Protein AF-A0A439R7Z8-F1 (afdb_monomer_lite)

Foldseek 3Di:
DDDDDDDDDDDDPPPPPDPPDDFLDVVLVVLLVVLLVVVDQADALVSVLSNLVSQLVSLVSQLVRQDDDDPVLVVVLVVLVPDPPVVSVVVSCLALSVLSVVSNVLSVQLNVLSVVQSVCRPPDLVSNLVSLVSNLSSQVPVQSNLVSCVSNVNFPSDCCTSSNNPCSVVSNVSSVGHHNVNSVPDD

Sequence (187 aa):
MKPLTSIFLSISLLSATAPSSFASTKEMDVAVSKALKLSQDTLNSGERRDLAEVTLAYWRNFDSRIPRLSPSETKWIEEELNTQDTSRLTRVVNSKEYALWQLKNLSSNCVDLFEQLPSTVGGDKFVELYMWMKTVSCYATTHGTVQYLQLAGLGDGRYAGSFNLMHASLMLTRIYGVIANSIASER

Radius of gyration: 23.0 Å; chains: 1; bounding box: 73×64×52 Å

pLDDT: mean 87.8, std 16.84, range [37.12, 98.5]

Secondary structure (DSSP, 8-state):
-----------------------B-HHHHHHHHHHT-TT-S---HHHHHHHHHHHHHHHHHHHHTSPPPPHHHHHHHHHHHS---HHHHHHHHTSHHHHHHHHHHHHHHHHHHHHHHHHHTTS-HHHHHHHHHHHGGGTTTHHHHHHHHHHTTS--S-TBSSBB-TTHHHHHHHIIIIIHHHHHH--

Structure (mmCIF, N/CA/C/O backbone):
data_AF-A0A439R7Z8-F1
#
_entry.id   AF-A0A439R7Z8-F1
#
loop_
_atom_site.group_PDB
_atom_site.id
_atom_site.type_symbol
_atom_site.label_atom_id
_atom_site.label_alt_id
_atom_site.label_comp_id
_atom_site.label_asym_id
_atom_site.label_entity_id
_atom_site.label_seq_id
_atom_site.pdbx_PDB_ins_code
_atom_site.Cartn_x
_atom_site.Cartn_y
_atom_site.Cartn_z
_atom_site.occupancy
_atom_site.B_iso_or_equiv
_atom_site.auth_seq_id
_atom_site.auth_comp_id
_atom_site.auth_asym_id
_atom_site.auth_atom_id
_atom_site.pdbx_PDB_model_num
ATOM 1 N N . MET A 1 1 ? -51.560 51.433 30.130 1.00 40.38 1 MET A N 1
ATOM 2 C CA . MET A 1 1 ? -51.437 50.183 29.349 1.00 40.38 1 MET A CA 1
ATOM 3 C C . MET A 1 1 ? -50.492 50.457 28.184 1.00 40.38 1 MET A C 1
ATOM 5 O O . MET A 1 1 ? -50.794 51.329 27.386 1.00 40.38 1 MET A O 1
ATOM 9 N N . LYS A 1 2 ? -49.315 49.820 28.149 1.00 37.12 2 LYS A N 1
ATOM 10 C CA . LYS A 1 2 ? -48.330 49.900 27.051 1.00 37.12 2 LYS A CA 1
ATOM 11 C C . LYS A 1 2 ? -48.164 48.484 26.485 1.00 37.12 2 LYS A C 1
ATOM 13 O O . LYS A 1 2 ? -47.968 47.586 27.303 1.00 37.12 2 LYS A O 1
ATOM 18 N N . PRO A 1 3 ? -48.233 48.250 25.165 1.00 47.31 3 PRO A N 1
ATOM 19 C CA . PRO A 1 3 ? -47.891 46.947 24.618 1.00 47.31 3 PRO A CA 1
ATOM 20 C C . PRO A 1 3 ? -46.371 46.845 24.430 1.00 47.31 3 PRO A C 1
ATOM 22 O O . PRO A 1 3 ? -45.738 47.757 23.899 1.00 47.31 3 PRO A O 1
ATOM 25 N N . LEU A 1 4 ? -45.794 45.738 24.905 1.00 44.72 4 LEU A N 1
ATOM 26 C CA . LEU A 1 4 ? -44.425 45.330 24.603 1.00 44.72 4 LEU A CA 1
ATOM 27 C C . LEU A 1 4 ? -44.378 44.746 23.187 1.00 44.72 4 LEU A C 1
ATOM 29 O O . LEU A 1 4 ? -45.031 43.745 22.901 1.00 44.72 4 LEU A O 1
ATOM 33 N N . THR A 1 5 ? -43.563 45.338 22.323 1.00 46.56 5 THR A N 1
ATOM 34 C CA . THR A 1 5 ? -43.209 44.783 21.016 1.00 46.56 5 THR A CA 1
ATOM 35 C C . THR A 1 5 ? -42.123 43.722 21.218 1.00 46.56 5 THR A C 1
ATOM 37 O O . THR A 1 5 ? -40.979 44.051 21.523 1.00 46.56 5 THR A O 1
ATOM 40 N N . SER A 1 6 ? -42.484 42.443 21.100 1.00 44.34 6 SER A N 1
ATOM 41 C CA . SER A 1 6 ? -41.541 41.316 21.119 1.00 44.34 6 SER A CA 1
ATOM 42 C C . SER A 1 6 ? -41.002 41.075 19.708 1.00 44.34 6 SER A C 1
ATOM 44 O O . SER A 1 6 ? -41.767 40.759 18.799 1.00 44.34 6 SER A O 1
ATOM 46 N N . ILE A 1 7 ? -39.693 41.237 19.521 1.00 52.03 7 ILE A N 1
ATOM 47 C CA . ILE A 1 7 ? -38.990 40.910 18.276 1.00 52.03 7 ILE A CA 1
ATOM 48 C C . ILE A 1 7 ? -38.499 39.464 18.396 1.00 52.03 7 ILE A C 1
ATOM 50 O O . ILE A 1 7 ? -37.583 39.175 19.163 1.00 52.03 7 ILE A O 1
ATOM 54 N N . PHE A 1 8 ? -39.122 38.552 17.649 1.00 45.12 8 PHE A N 1
ATOM 55 C CA . PHE A 1 8 ? -38.675 37.166 17.521 1.00 45.12 8 PHE A CA 1
ATOM 56 C C . PHE A 1 8 ? -37.475 37.089 16.568 1.00 45.12 8 PHE A C 1
ATOM 58 O O . PHE A 1 8 ? -37.608 37.280 15.359 1.00 45.12 8 PHE A O 1
ATOM 65 N N . LEU A 1 9 ? -36.296 36.794 17.119 1.00 42.62 9 LEU A N 1
ATOM 66 C CA . LEU A 1 9 ? -35.087 36.492 16.358 1.00 42.62 9 LEU A CA 1
ATOM 67 C C . LEU A 1 9 ? -35.176 35.040 15.850 1.00 42.62 9 LEU A C 1
ATOM 69 O O . LEU A 1 9 ? -35.042 34.094 16.623 1.00 42.62 9 LEU A O 1
ATOM 73 N N . SER A 1 10 ? -35.434 34.854 14.556 1.00 45.78 10 SER A N 1
ATOM 74 C CA . SER A 1 10 ? -35.444 33.528 13.925 1.00 45.78 10 SER A CA 1
ATOM 75 C C . SER A 1 10 ? -34.013 33.109 13.582 1.00 45.78 10 SER A C 1
ATOM 77 O O . SER A 1 10 ? -33.463 33.519 12.560 1.00 45.78 10 SER A O 1
ATOM 79 N N . ILE A 1 11 ? -33.393 32.306 14.448 1.00 50.16 11 ILE A N 1
ATOM 80 C CA . ILE A 1 11 ? -32.099 31.667 14.177 1.00 50.16 11 ILE A CA 1
ATOM 81 C C . ILE A 1 11 ? -32.350 30.528 13.184 1.00 50.16 11 ILE A C 1
ATOM 83 O O . ILE A 1 11 ? -32.843 29.462 13.545 1.00 50.16 11 ILE A O 1
ATOM 87 N N . SER A 1 12 ? -32.031 30.772 11.915 1.00 47.34 12 SER A N 1
ATOM 88 C CA . SER A 1 12 ? -32.024 29.733 10.886 1.00 47.34 12 SER A CA 1
ATOM 89 C C . SER A 1 12 ? -30.797 28.846 11.101 1.00 47.34 12 SER A C 1
ATOM 91 O O . SER A 1 12 ? -29.679 29.252 10.786 1.00 47.34 12 SER A O 1
ATOM 93 N N . LEU A 1 13 ? -30.989 27.645 11.657 1.00 45.12 13 LEU A N 1
ATOM 94 C CA . LEU A 1 13 ? -29.970 26.596 11.632 1.00 45.12 13 LEU A CA 1
ATOM 95 C C . LEU A 1 13 ? -29.768 26.159 10.174 1.00 45.12 13 LEU A C 1
ATOM 97 O O . LEU A 1 13 ? -30.487 25.300 9.668 1.00 45.12 13 LEU A O 1
ATOM 101 N N . LEU A 1 14 ? -28.773 26.733 9.495 1.00 45.69 14 LEU A N 1
ATOM 102 C CA . LEU A 1 14 ? -28.159 26.060 8.356 1.00 45.69 14 LEU A CA 1
ATOM 103 C C . LEU A 1 14 ? -27.414 24.843 8.909 1.00 45.69 14 LEU A C 1
ATOM 105 O O . LEU A 1 14 ? -26.277 24.943 9.369 1.00 45.69 14 LEU A O 1
ATOM 109 N N . SER A 1 15 ? -28.064 23.683 8.875 1.00 45.75 15 SER A N 1
ATOM 110 C CA . SER A 1 15 ? -27.371 22.404 8.935 1.00 45.75 15 SER A CA 1
ATOM 111 C C . SER A 1 15 ? -26.484 22.310 7.697 1.00 45.75 15 SER A C 1
ATOM 113 O O . SER A 1 15 ? -26.925 21.893 6.630 1.00 45.75 15 SER A O 1
ATOM 115 N N . ALA A 1 16 ? -25.233 22.752 7.828 1.00 45.84 16 ALA A N 1
ATOM 116 C CA . ALA A 1 16 ? -24.190 22.445 6.871 1.00 45.84 16 ALA A CA 1
ATOM 117 C C . ALA A 1 16 ? -24.028 20.921 6.859 1.00 45.84 16 ALA A C 1
ATOM 119 O O . ALA A 1 16 ? -23.371 20.338 7.720 1.00 45.84 16 ALA A O 1
ATOM 120 N N . THR A 1 17 ? -24.684 20.260 5.909 1.00 50.03 17 THR A N 1
ATOM 121 C CA . THR A 1 17 ? -24.354 18.891 5.538 1.00 50.03 17 THR A CA 1
ATOM 122 C C . THR A 1 17 ? -22.909 18.922 5.069 1.00 50.03 17 THR A C 1
ATOM 124 O O . THR A 1 17 ? -22.619 19.407 3.974 1.00 50.03 17 THR A O 1
ATOM 127 N N . ALA A 1 18 ? -21.995 18.480 5.932 1.00 50.72 18 ALA A N 1
ATOM 128 C CA . ALA A 1 18 ? -20.611 18.274 5.555 1.00 50.72 18 ALA A CA 1
ATOM 129 C C . ALA A 1 18 ? -20.601 17.395 4.291 1.00 50.72 18 ALA A C 1
ATOM 131 O O . ALA A 1 18 ? -21.240 16.335 4.303 1.00 50.72 18 ALA A O 1
ATOM 132 N N . PRO A 1 19 ? -19.949 17.817 3.193 1.00 44.09 19 PRO A N 1
ATOM 133 C CA . PRO A 1 19 ? -19.819 16.966 2.027 1.00 44.09 19 PRO A CA 1
ATOM 134 C C . PRO A 1 19 ? -19.146 15.673 2.473 1.00 44.09 19 PRO A C 1
ATOM 136 O O . PRO A 1 19 ? -18.107 15.678 3.138 1.00 44.09 19 PRO A O 1
ATOM 139 N N . SER A 1 20 ? -19.807 14.562 2.172 1.00 42.88 20 SER A N 1
ATOM 140 C CA . SER A 1 20 ? -19.361 13.220 2.497 1.00 42.88 20 SER A CA 1
ATOM 141 C C . SER A 1 20 ? -17.974 13.006 1.895 1.00 42.88 20 SER A C 1
ATOM 143 O O . SER A 1 20 ? -17.835 12.888 0.684 1.00 42.88 20 SER A O 1
ATOM 145 N N . SER A 1 21 ? -16.962 13.032 2.764 1.00 42.47 21 SER A N 1
ATOM 146 C CA . SER A 1 21 ? -15.656 12.376 2.660 1.00 42.47 21 SER A CA 1
ATOM 147 C C . SER A 1 21 ? -15.332 11.788 1.279 1.00 42.47 21 SER A C 1
ATOM 149 O O . SER A 1 21 ? -15.824 10.717 0.912 1.00 42.47 21 SER A O 1
ATOM 151 N N . PHE A 1 22 ? -14.442 12.459 0.540 1.00 40.97 22 PHE A N 1
ATOM 152 C CA . PHE A 1 22 ? -13.748 11.895 -0.616 1.00 40.97 22 PHE A CA 1
ATOM 153 C C . PHE A 1 22 ? -12.918 10.707 -0.152 1.00 40.97 22 PHE A C 1
ATOM 155 O O . PHE A 1 22 ? -11.787 10.893 0.267 1.00 40.97 22 PHE A O 1
ATOM 162 N N . ALA A 1 23 ? -13.521 9.518 -0.108 1.00 48.88 23 ALA A N 1
ATOM 163 C CA . ALA A 1 23 ? -13.227 8.486 -1.097 1.00 48.88 23 ALA A CA 1
ATOM 164 C C . ALA A 1 23 ? -11.752 8.271 -1.546 1.00 48.88 23 ALA A C 1
ATOM 166 O O . ALA A 1 23 ? -11.263 9.213 -2.151 1.00 48.88 23 ALA A O 1
ATOM 167 N N . SER A 1 24 ? -11.073 7.113 -1.458 1.00 56.84 24 SER A N 1
ATOM 168 C CA . SER A 1 24 ? -10.007 6.797 -2.430 1.00 56.84 24 SER A CA 1
ATOM 169 C C . SER A 1 24 ? -10.791 6.392 -3.637 1.00 56.84 24 SER A C 1
ATOM 171 O O . SER A 1 24 ? -11.376 5.310 -3.715 1.00 56.84 24 SER A O 1
ATOM 173 N N . THR A 1 25 ? -11.078 7.419 -4.425 1.00 71.56 25 THR A N 1
ATOM 174 C CA . THR A 1 25 ? -12.238 7.352 -5.279 1.00 71.56 25 THR A CA 1
ATOM 175 C C . THR A 1 25 ? -11.973 6.289 -6.339 1.00 71.56 25 THR A C 1
ATOM 177 O O . THR A 1 25 ? -10.824 5.992 -6.687 1.00 71.56 25 THR A O 1
ATOM 180 N N . LYS A 1 26 ? -13.037 5.671 -6.848 1.00 81.31 26 LYS A N 1
ATOM 181 C CA . LYS A 1 26 ? -12.957 4.703 -7.948 1.00 81.31 26 LYS A CA 1
ATOM 182 C C . LYS A 1 26 ? -12.094 5.227 -9.102 1.00 81.31 26 LYS A C 1
ATOM 184 O O . LYS A 1 26 ? -11.422 4.454 -9.770 1.00 81.31 26 LYS A O 1
ATOM 189 N N . GLU A 1 27 ? -12.076 6.537 -9.308 1.00 87.69 27 GLU A N 1
ATOM 190 C CA . GLU A 1 27 ? -11.254 7.228 -10.295 1.00 87.69 27 GLU A CA 1
ATOM 191 C C . GLU A 1 27 ? -9.748 7.067 -10.039 1.00 87.69 27 GLU A C 1
ATOM 193 O O . GLU A 1 27 ? -9.003 6.875 -10.998 1.00 87.69 27 GLU A O 1
ATOM 198 N N . MET A 1 28 ? -9.290 7.091 -8.782 1.00 90.62 28 MET A N 1
ATOM 199 C CA . MET A 1 28 ? -7.876 6.880 -8.442 1.00 90.62 28 MET A CA 1
ATOM 200 C C . MET A 1 28 ? -7.458 5.423 -8.645 1.00 90.62 28 MET A C 1
ATOM 202 O O . MET A 1 28 ? -6.406 5.166 -9.223 1.00 90.62 28 MET A O 1
ATOM 206 N N . ASP A 1 29 ? -8.304 4.468 -8.252 1.00 88.94 29 ASP A N 1
ATOM 207 C CA . ASP A 1 29 ? -8.085 3.040 -8.532 1.00 88.94 29 ASP A CA 1
ATOM 208 C C . ASP A 1 29 ? -8.040 2.761 -10.048 1.00 88.94 29 ASP A C 1
ATOM 210 O O . ASP A 1 29 ? -7.168 2.038 -10.539 1.00 88.94 29 ASP A O 1
ATOM 214 N N . VAL A 1 30 ? -8.908 3.420 -10.824 1.00 89.94 30 VAL A N 1
ATOM 215 C CA . VAL A 1 30 ? -8.880 3.381 -12.294 1.00 89.94 30 VAL A CA 1
ATOM 216 C C . VAL A 1 30 ? -7.605 4.018 -12.851 1.00 89.94 30 VAL A C 1
ATOM 218 O O . VAL A 1 30 ? -7.058 3.507 -13.828 1.00 89.94 30 VAL A O 1
ATOM 221 N N . ALA A 1 31 ? -7.120 5.116 -12.268 1.00 94.12 31 ALA A N 1
ATOM 222 C CA . ALA A 1 31 ? -5.878 5.754 -12.695 1.00 94.12 31 ALA A CA 1
ATOM 223 C C . ALA A 1 31 ? -4.677 4.821 -12.493 1.00 94.12 31 ALA A C 1
ATOM 225 O O . ALA A 1 31 ? -3.914 4.615 -13.438 1.00 94.12 31 ALA A O 1
ATOM 226 N N . VAL A 1 32 ? -4.568 4.184 -11.320 1.00 95.31 32 VAL A N 1
ATOM 227 C CA . VAL A 1 32 ? -3.539 3.164 -11.059 1.00 95.31 32 VAL A CA 1
ATOM 228 C C . VAL A 1 32 ? -3.683 2.013 -12.052 1.00 95.31 32 VAL A C 1
ATOM 230 O O . VAL A 1 32 ? -2.726 1.669 -12.739 1.00 95.31 32 VAL A O 1
ATOM 233 N N . SER A 1 33 ? -4.896 1.480 -12.224 1.00 93.19 33 SER A N 1
ATOM 234 C CA . SER A 1 33 ? -5.165 0.373 -13.151 1.00 93.19 33 SER A CA 1
ATOM 235 C C . SER A 1 33 ? -4.756 0.681 -14.596 1.00 93.19 33 SER A C 1
ATOM 237 O O . SER A 1 33 ? -4.242 -0.191 -15.295 1.00 93.19 33 SER A O 1
ATOM 239 N N . LYS A 1 34 ? -4.944 1.924 -15.055 1.00 94.31 34 LYS A N 1
ATOM 240 C CA . LYS A 1 34 ? -4.477 2.379 -16.374 1.00 94.31 34 LYS A CA 1
ATOM 241 C C . LYS A 1 34 ? -2.952 2.473 -16.437 1.00 94.31 34 LYS A C 1
ATOM 243 O O . LYS A 1 34 ? -2.364 2.026 -17.421 1.00 94.31 34 LYS A O 1
ATOM 248 N N . ALA A 1 35 ? -2.318 3.010 -15.395 1.00 96.56 35 ALA A N 1
ATOM 249 C CA . ALA A 1 35 ? -0.864 3.137 -15.310 1.00 96.56 35 ALA A CA 1
ATOM 250 C C . ALA A 1 35 ? -0.145 1.775 -15.269 1.00 96.56 35 ALA A C 1
ATOM 252 O O . ALA A 1 35 ? 1.004 1.682 -15.692 1.00 96.56 35 ALA A O 1
ATOM 253 N N . LEU A 1 36 ? -0.830 0.700 -14.853 1.00 95.81 36 LEU A N 1
ATOM 254 C CA . LEU A 1 36 ? -0.285 -0.662 -14.910 1.00 95.81 36 LEU A CA 1
ATOM 255 C C . LEU A 1 36 ? 0.022 -1.135 -16.337 1.00 95.81 36 LEU A C 1
ATOM 257 O O . LEU A 1 36 ? 0.830 -2.050 -16.488 1.00 95.81 36 LEU A O 1
ATOM 261 N N . LYS A 1 37 ? -0.611 -0.550 -17.368 1.00 94.38 37 LYS A N 1
ATOM 262 C CA . LYS A 1 37 ? -0.405 -0.896 -18.789 1.00 94.38 37 LYS A CA 1
ATOM 263 C C . LYS A 1 37 ? -0.435 -2.411 -19.027 1.00 94.38 37 LYS A C 1
ATOM 265 O O . LYS A 1 37 ? 0.493 -2.995 -19.579 1.00 94.38 37 LYS A O 1
ATOM 270 N N . LEU A 1 38 ? -1.529 -3.047 -18.600 1.00 92.50 38 LEU A N 1
ATOM 271 C CA . LEU A 1 38 ? -1.684 -4.510 -18.544 1.00 92.50 38 LEU A CA 1
ATOM 272 C C . LEU A 1 38 ? -1.458 -5.239 -19.880 1.00 92.50 38 LEU A C 1
ATOM 274 O O . LEU A 1 38 ? -1.209 -6.437 -19.870 1.00 92.50 38 LEU A O 1
ATOM 278 N N . SER A 1 39 ? -1.536 -4.539 -21.012 1.00 92.62 39 SER A N 1
ATOM 279 C CA . SER A 1 39 ? -1.280 -5.092 -22.345 1.00 92.62 39 SER A CA 1
ATOM 280 C C . SER A 1 39 ? 0.199 -5.117 -22.752 1.00 92.62 39 SER A C 1
ATOM 282 O O . SER A 1 39 ? 0.503 -5.564 -23.852 1.00 92.62 39 SER A O 1
ATOM 284 N N . GLN A 1 40 ? 1.106 -4.565 -21.943 1.00 92.81 40 GLN A N 1
ATOM 285 C CA . GLN A 1 40 ? 2.539 -4.511 -22.242 1.00 92.81 40 GLN A CA 1
ATOM 286 C C . GLN A 1 40 ? 3.307 -5.538 -21.408 1.00 92.81 40 GLN A C 1
ATOM 288 O O . GLN A 1 40 ? 3.050 -5.658 -20.211 1.00 92.81 40 GLN A O 1
ATOM 293 N N . ASP A 1 41 ? 4.307 -6.192 -21.992 1.00 92.50 41 ASP A N 1
ATOM 294 C CA . ASP A 1 41 ? 5.170 -7.154 -21.283 1.00 92.50 41 ASP A CA 1
ATOM 295 C C . ASP A 1 41 ? 6.415 -6.509 -20.654 1.00 92.50 41 ASP A C 1
ATOM 297 O O . ASP A 1 41 ? 7.105 -7.131 -19.847 1.00 92.50 41 ASP A O 1
ATOM 301 N N . THR A 1 42 ? 6.684 -5.245 -20.988 1.00 94.06 42 THR A N 1
ATOM 302 C CA . THR A 1 42 ? 7.784 -4.435 -20.450 1.00 94.06 42 THR A CA 1
ATOM 303 C C . THR A 1 42 ? 7.315 -3.011 -20.172 1.00 94.06 42 THR A C 1
ATOM 305 O O . THR A 1 42 ? 6.446 -2.513 -20.884 1.00 94.06 42 THR A O 1
ATOM 308 N N . LEU A 1 43 ? 7.923 -2.345 -19.192 1.00 95.94 43 LEU A N 1
ATOM 309 C CA . LEU A 1 43 ? 7.758 -0.920 -18.904 1.00 95.94 43 LEU A CA 1
ATOM 310 C C . LEU A 1 43 ? 9.120 -0.236 -18.942 1.00 95.94 43 LEU A C 1
ATOM 312 O O . LEU A 1 43 ? 10.032 -0.654 -18.226 1.00 95.94 43 LEU A O 1
ATOM 316 N N . ASN A 1 44 ? 9.258 0.838 -19.714 1.00 96.12 44 ASN A N 1
ATOM 317 C CA . ASN A 1 44 ? 10.457 1.672 -19.632 1.00 96.12 44 ASN A CA 1
ATOM 318 C C . ASN A 1 44 ? 10.474 2.500 -18.330 1.00 96.12 44 ASN A C 1
ATOM 320 O O . ASN A 1 44 ? 9.468 2.598 -17.626 1.00 96.12 44 ASN A O 1
ATOM 324 N N . SER A 1 45 ? 11.617 3.103 -17.999 1.00 96.94 45 SER A N 1
ATOM 325 C CA . SER A 1 45 ? 11.791 3.855 -16.748 1.00 96.94 45 SER A CA 1
ATOM 326 C C . SER A 1 45 ? 10.795 5.010 -16.581 1.00 96.94 45 SER A C 1
ATOM 328 O O . SER A 1 45 ? 10.292 5.217 -15.481 1.00 96.94 45 SER A O 1
ATOM 330 N N . GLY A 1 46 ? 10.437 5.722 -17.653 1.00 97.25 46 GLY A N 1
ATOM 331 C CA . GLY A 1 46 ? 9.401 6.757 -17.605 1.00 97.25 46 GLY A CA 1
ATOM 332 C C . GLY A 1 46 ? 8.046 6.186 -17.188 1.00 97.25 46 GLY A C 1
ATOM 333 O O . GLY A 1 46 ? 7.414 6.688 -16.270 1.00 97.25 46 GLY A O 1
ATOM 334 N N . GLU A 1 47 ? 7.648 5.059 -17.776 1.00 97.62 47 GLU A N 1
ATOM 335 C CA . GLU A 1 47 ? 6.366 4.412 -17.469 1.00 97.62 47 GLU A CA 1
ATOM 336 C C . GLU A 1 47 ? 6.319 3.841 -16.047 1.00 97.62 47 GLU A C 1
ATOM 338 O O . GLU A 1 47 ? 5.275 3.877 -15.396 1.00 97.62 47 GLU A O 1
ATOM 343 N N . ARG A 1 48 ? 7.449 3.329 -15.545 1.00 98.06 48 ARG A N 1
ATOM 344 C CA . ARG A 1 48 ? 7.570 2.887 -14.14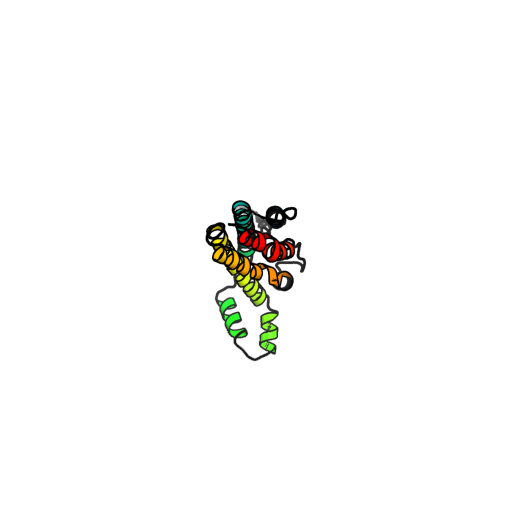8 1.00 98.06 48 ARG A CA 1
ATOM 345 C C . ARG A 1 48 ? 7.489 4.069 -13.184 1.00 98.06 48 ARG A C 1
ATOM 347 O O . ARG A 1 48 ? 6.846 3.949 -12.142 1.00 98.06 48 ARG A O 1
ATOM 354 N N . ARG A 1 49 ? 8.086 5.212 -13.535 1.00 98.44 49 ARG A N 1
ATOM 355 C CA . ARG A 1 49 ? 7.987 6.444 -12.744 1.00 98.44 49 ARG A CA 1
ATOM 356 C C . ARG A 1 49 ? 6.550 6.955 -12.702 1.00 98.44 49 ARG A C 1
ATOM 358 O O . ARG A 1 49 ? 6.043 7.180 -11.608 1.00 98.44 49 ARG A O 1
ATOM 365 N N . ASP A 1 50 ? 5.875 7.022 -13.848 1.00 98.00 50 ASP A N 1
ATOM 366 C CA . ASP A 1 50 ? 4.463 7.416 -13.932 1.00 98.00 50 ASP A CA 1
ATOM 367 C C . ASP A 1 50 ? 3.581 6.515 -13.052 1.00 98.00 50 ASP A C 1
ATOM 369 O O . ASP A 1 50 ? 2.731 6.994 -12.298 1.00 98.00 50 ASP A O 1
ATOM 373 N N . LEU A 1 51 ? 3.800 5.194 -13.099 1.00 98.19 51 LEU A N 1
ATOM 374 C CA . LEU A 1 51 ? 3.089 4.252 -12.236 1.00 98.19 51 LEU A CA 1
ATOM 375 C C . LEU A 1 51 ? 3.360 4.526 -10.752 1.00 98.19 51 LEU A C 1
ATOM 377 O O . LEU A 1 51 ? 2.416 4.528 -9.960 1.00 98.19 51 LEU A O 1
ATOM 381 N N . ALA A 1 52 ? 4.614 4.767 -10.365 1.00 98.31 52 ALA A N 1
ATOM 382 C CA . ALA A 1 52 ? 4.968 5.089 -8.986 1.00 98.31 52 ALA A CA 1
ATOM 383 C C . ALA A 1 52 ? 4.286 6.383 -8.505 1.00 98.31 52 ALA A C 1
ATOM 385 O O . ALA A 1 52 ? 3.741 6.405 -7.405 1.00 98.31 52 ALA A O 1
ATOM 386 N N . GLU A 1 53 ? 4.238 7.426 -9.336 1.00 98.25 53 GLU A N 1
ATOM 387 C CA . GLU A 1 53 ? 3.612 8.715 -9.009 1.00 98.25 53 GLU A CA 1
ATOM 388 C C . GLU A 1 53 ? 2.085 8.623 -8.883 1.00 98.25 53 GLU A C 1
ATOM 390 O O . GLU A 1 53 ? 1.499 9.127 -7.920 1.00 98.25 53 GLU A O 1
ATOM 395 N N . VAL A 1 54 ? 1.419 7.932 -9.812 1.00 97.56 54 VAL A N 1
ATOM 396 C CA . VAL A 1 54 ? -0.036 7.714 -9.735 1.00 97.56 54 VAL A CA 1
ATOM 397 C C . VAL A 1 54 ? -0.389 6.865 -8.512 1.00 97.56 54 VAL A C 1
ATOM 399 O O . VAL A 1 54 ? -1.375 7.130 -7.820 1.00 97.56 54 VAL A O 1
ATOM 402 N N . THR A 1 55 ? 0.445 5.876 -8.198 1.00 97.56 55 THR A N 1
ATOM 403 C CA . THR A 1 55 ? 0.263 5.026 -7.018 1.00 97.56 55 THR A CA 1
ATOM 404 C C . THR A 1 55 ? 0.523 5.788 -5.716 1.00 97.56 55 THR A C 1
ATOM 406 O O . THR A 1 55 ? -0.211 5.608 -4.743 1.00 97.56 55 THR A O 1
ATOM 409 N N . LEU A 1 56 ? 1.500 6.699 -5.697 1.00 97.94 56 LEU A N 1
ATOM 410 C CA . LEU A 1 56 ? 1.713 7.619 -4.581 1.00 97.94 56 LEU A CA 1
ATOM 411 C C . LEU A 1 56 ? 0.472 8.478 -4.330 1.00 97.94 56 LEU A C 1
ATOM 413 O O . LEU A 1 56 ? 0.038 8.619 -3.187 1.00 97.94 56 LEU A O 1
ATOM 417 N N . ALA A 1 57 ? -0.119 9.040 -5.388 1.00 96.56 57 ALA A N 1
ATOM 418 C CA . ALA A 1 57 ? -1.338 9.829 -5.262 1.00 96.56 57 ALA A CA 1
ATOM 419 C C . ALA A 1 57 ? -2.470 8.999 -4.634 1.00 96.56 57 ALA A C 1
ATOM 421 O O . ALA A 1 57 ? -3.127 9.472 -3.704 1.00 96.56 57 ALA A O 1
ATOM 422 N N . TYR A 1 58 ? -2.651 7.751 -5.085 1.00 96.19 58 TYR A N 1
ATOM 423 C CA . TYR A 1 58 ? -3.607 6.814 -4.490 1.00 96.19 58 TYR A CA 1
ATOM 424 C C . TYR A 1 58 ? -3.354 6.605 -2.990 1.00 96.19 58 TYR A C 1
ATOM 426 O O . TYR A 1 58 ? -4.275 6.790 -2.193 1.00 96.19 58 TYR A O 1
ATOM 434 N N . TRP A 1 59 ? -2.121 6.283 -2.582 1.00 96.75 59 TRP A N 1
ATOM 435 C CA . TRP A 1 59 ? -1.809 6.022 -1.172 1.00 96.75 59 TRP A CA 1
ATOM 436 C C . TRP A 1 59 ? -1.911 7.261 -0.290 1.00 96.75 59 TRP A C 1
ATOM 438 O O . TRP A 1 59 ? -2.406 7.152 0.828 1.00 96.75 59 TRP A O 1
ATOM 448 N N . ARG A 1 60 ? -1.530 8.444 -0.785 1.00 96.88 60 ARG A N 1
ATOM 449 C CA . ARG A 1 60 ? -1.720 9.708 -0.055 1.00 96.88 60 ARG A CA 1
ATOM 450 C C . ARG A 1 60 ? -3.193 9.986 0.195 1.00 96.88 60 ARG A C 1
ATOM 452 O O . ARG A 1 60 ? -3.573 10.334 1.311 1.00 96.88 60 ARG A O 1
ATOM 459 N N . ASN A 1 61 ? -4.030 9.807 -0.826 1.00 94.44 61 ASN A N 1
ATOM 460 C CA . ASN A 1 61 ? -5.467 9.940 -0.648 1.00 94.44 61 ASN A CA 1
ATOM 461 C C . ASN A 1 61 ? -5.993 8.897 0.349 1.00 94.44 61 ASN A C 1
ATOM 463 O O . ASN A 1 61 ? -6.663 9.279 1.305 1.00 94.44 61 ASN A O 1
ATOM 467 N N . PHE A 1 62 ? -5.647 7.617 0.181 1.00 94.50 62 PHE A N 1
ATOM 468 C CA . PHE A 1 62 ? -6.032 6.554 1.109 1.00 94.50 62 PHE A CA 1
ATOM 469 C C . PHE A 1 62 ? -5.674 6.924 2.556 1.00 94.50 62 PHE A C 1
ATOM 471 O O . PHE A 1 62 ? -6.547 6.922 3.422 1.00 94.50 62 PHE A O 1
ATOM 478 N N . ASP A 1 63 ? -4.416 7.292 2.806 1.00 95.94 63 ASP A N 1
ATOM 479 C CA . ASP A 1 63 ? -3.884 7.621 4.129 1.00 95.94 63 ASP A CA 1
ATOM 480 C C . ASP A 1 63 ? -4.572 8.842 4.756 1.00 95.94 63 ASP A C 1
ATOM 482 O O . ASP A 1 63 ? -4.981 8.790 5.916 1.00 95.94 63 ASP A O 1
ATOM 486 N N . SER A 1 64 ? -4.785 9.908 3.975 1.00 94.75 64 SER A N 1
ATOM 487 C CA . SER A 1 64 ? -5.428 11.150 4.436 1.00 94.75 64 SER A CA 1
ATOM 488 C C . SER A 1 64 ? -6.848 10.965 4.981 1.00 94.75 64 SER A C 1
ATOM 490 O O . SER A 1 64 ? -7.359 11.815 5.710 1.00 94.75 64 SER A O 1
ATOM 492 N N . ARG A 1 65 ? -7.494 9.852 4.629 1.00 91.50 65 ARG A N 1
ATOM 493 C CA . ARG A 1 65 ? -8.884 9.554 4.976 1.00 91.50 65 ARG A CA 1
ATOM 494 C C . ARG A 1 65 ? -9.021 8.621 6.164 1.00 91.50 65 ARG A C 1
ATOM 496 O O . ARG A 1 65 ? -10.143 8.404 6.620 1.00 91.50 65 ARG A O 1
ATOM 503 N N . ILE A 1 66 ? -7.920 8.041 6.635 1.00 94.19 66 ILE A N 1
ATOM 504 C CA . ILE A 1 66 ? -7.919 7.203 7.827 1.00 94.19 66 ILE A CA 1
ATOM 505 C C . ILE A 1 66 ? -7.981 8.122 9.052 1.00 94.19 66 ILE A C 1
ATOM 507 O O . ILE A 1 66 ? -7.045 8.897 9.272 1.00 94.19 66 ILE A O 1
ATOM 511 N N . PRO A 1 67 ? -9.046 8.050 9.875 1.00 94.81 67 PRO A N 1
ATOM 512 C CA . PRO A 1 67 ? -9.097 8.774 11.137 1.00 94.81 67 PRO A CA 1
ATOM 513 C C . PRO A 1 67 ? -7.879 8.447 12.001 1.00 94.81 67 PRO A C 1
ATOM 515 O O . PRO A 1 67 ? -7.512 7.281 12.161 1.00 94.81 67 PRO A O 1
ATOM 518 N N . ARG A 1 68 ? -7.244 9.480 12.558 1.00 94.06 68 ARG A N 1
ATOM 519 C CA . ARG A 1 68 ? -6.098 9.303 13.451 1.00 94.06 68 ARG A CA 1
ATOM 520 C C . ARG A 1 68 ? -6.579 9.089 14.874 1.00 94.06 68 ARG A C 1
ATOM 522 O O . ARG A 1 68 ? -7.495 9.770 15.328 1.00 94.06 68 ARG A O 1
ATOM 529 N N . LEU A 1 69 ? -5.926 8.162 15.560 1.00 95.81 69 LEU A N 1
ATOM 530 C CA . LEU A 1 69 ? -6.116 7.964 16.987 1.00 95.81 69 LEU A CA 1
ATOM 531 C C . LEU A 1 69 ? -5.625 9.188 17.752 1.00 95.81 69 LEU A C 1
ATOM 533 O O . LEU A 1 69 ? -4.603 9.789 17.412 1.00 95.81 69 LEU A O 1
ATOM 537 N N . SER A 1 70 ? -6.337 9.528 18.816 1.00 96.94 70 SER A N 1
ATOM 538 C CA . SER A 1 70 ? -5.849 10.451 19.830 1.00 96.94 70 SER A CA 1
ATOM 539 C C . SER A 1 70 ? -4.601 9.883 20.530 1.00 96.94 70 SER A C 1
ATOM 541 O O . SER A 1 70 ? -4.357 8.668 20.512 1.00 96.94 70 SER A O 1
ATOM 543 N N . PRO A 1 71 ? -3.807 10.731 21.211 1.00 96.69 71 PRO A N 1
ATOM 544 C CA . PRO A 1 71 ? -2.673 10.261 22.005 1.00 96.69 71 PRO A CA 1
ATOM 545 C C . PRO A 1 71 ? -3.063 9.228 23.074 1.00 96.69 71 PRO A C 1
ATOM 547 O O . PRO A 1 71 ? -2.331 8.267 23.295 1.00 96.69 71 PRO A O 1
ATOM 550 N N . SER A 1 72 ? -4.230 9.388 23.708 1.00 97.06 72 SER A N 1
ATOM 551 C CA . SER A 1 72 ? -4.736 8.438 24.706 1.00 97.06 72 SER A CA 1
ATOM 552 C C . SER A 1 72 ? -5.112 7.088 24.103 1.00 97.06 72 SER A C 1
ATOM 554 O O . SER A 1 72 ? -4.788 6.062 24.690 1.00 97.06 72 SER A O 1
ATOM 556 N N . GLU A 1 73 ? -5.751 7.070 22.931 1.00 97.19 73 GLU A N 1
ATOM 557 C CA . GLU A 1 73 ? -6.089 5.819 22.235 1.00 97.19 73 GLU A CA 1
ATOM 558 C C . GLU A 1 73 ? -4.828 5.104 21.743 1.00 97.19 73 GLU A C 1
ATOM 560 O O . GLU A 1 73 ? -4.724 3.887 21.858 1.00 97.19 73 GLU A O 1
ATOM 565 N N . THR A 1 74 ? -3.838 5.858 21.254 1.00 95.69 74 THR A N 1
ATOM 566 C CA . THR A 1 74 ? -2.542 5.302 20.836 1.00 95.69 74 THR A CA 1
ATOM 567 C C . THR A 1 74 ? -1.844 4.617 22.007 1.00 95.69 74 THR A C 1
ATOM 569 O O . THR A 1 74 ? -1.474 3.449 21.905 1.00 95.69 74 THR A O 1
ATOM 572 N N . LYS A 1 75 ? -1.744 5.310 23.148 1.00 95.75 75 LYS A N 1
ATOM 573 C CA . LYS A 1 75 ? -1.154 4.756 24.369 1.00 95.75 75 LYS A CA 1
ATOM 574 C C . LYS A 1 75 ? -1.912 3.519 24.862 1.00 95.75 75 LYS A C 1
ATOM 576 O O . LYS A 1 75 ? -1.291 2.532 25.236 1.00 95.75 75 LYS A O 1
ATOM 581 N N . TRP A 1 76 ? -3.244 3.555 24.826 1.00 95.31 76 TRP A N 1
ATOM 582 C CA . TRP A 1 76 ? -4.074 2.411 25.204 1.00 95.31 76 TRP A CA 1
ATOM 583 C C . TRP A 1 76 ? -3.793 1.177 24.332 1.00 95.31 76 TRP A C 1
ATOM 585 O O . TRP A 1 76 ? -3.624 0.087 24.872 1.00 95.31 76 TRP A O 1
ATOM 595 N N . ILE A 1 77 ? -3.670 1.331 23.006 1.00 96.06 77 ILE A N 1
ATOM 596 C CA . ILE A 1 77 ? -3.309 0.212 22.115 1.00 96.06 77 ILE A CA 1
ATOM 597 C C . ILE A 1 77 ? -1.938 -0.356 22.474 1.00 96.06 77 ILE A C 1
ATOM 599 O O . ILE A 1 77 ? -1.788 -1.572 22.565 1.00 96.06 77 ILE A O 1
ATOM 603 N N . GLU A 1 78 ? -0.937 0.504 22.659 1.00 94.06 78 GLU A N 1
ATOM 604 C CA . GLU A 1 78 ? 0.428 0.078 22.986 1.00 94.06 78 GLU A CA 1
ATOM 605 C C . GLU A 1 78 ? 0.467 -0.733 24.290 1.00 94.06 78 GLU A C 1
ATOM 607 O O . GLU A 1 78 ? 1.142 -1.761 24.367 1.00 94.06 78 GLU A O 1
ATOM 612 N N . GLU A 1 79 ? -0.309 -0.320 25.294 1.00 94.31 79 GLU A N 1
ATOM 613 C CA . GLU A 1 79 ? -0.446 -1.030 26.567 1.00 94.31 79 GLU A CA 1
ATOM 614 C C . GLU A 1 79 ? -1.219 -2.353 26.434 1.00 94.31 79 GLU A C 1
ATOM 616 O O . GLU A 1 79 ? -0.815 -3.358 27.023 1.00 94.31 79 GLU A O 1
ATOM 621 N N . GLU A 1 80 ? -2.310 -2.391 25.661 1.00 94.19 80 GLU A N 1
ATOM 622 C CA . GLU A 1 80 ? -3.100 -3.614 25.460 1.00 94.19 80 GLU A CA 1
ATOM 623 C C . GLU A 1 80 ? -2.383 -4.656 24.592 1.00 94.19 80 GLU A C 1
ATOM 625 O O . GLU A 1 80 ? -2.589 -5.853 24.790 1.00 94.19 80 GLU A O 1
ATOM 630 N N . LEU A 1 81 ? -1.526 -4.236 23.656 1.00 94.25 81 LEU A N 1
ATOM 631 C CA . LEU A 1 81 ? -0.709 -5.150 22.849 1.00 94.25 81 LEU A CA 1
ATOM 632 C C . LEU A 1 81 ? 0.515 -5.679 23.606 1.00 94.25 81 LEU A C 1
ATOM 634 O O . LEU A 1 81 ? 1.041 -6.736 23.257 1.00 94.25 81 LEU A O 1
ATOM 638 N N . ASN A 1 82 ? 0.955 -4.990 24.660 1.00 94.88 82 ASN A N 1
ATOM 639 C CA . ASN A 1 82 ? 2.070 -5.417 25.500 1.00 94.88 82 ASN A CA 1
ATOM 640 C C . ASN A 1 82 ? 1.610 -6.367 26.621 1.00 94.88 82 ASN A C 1
ATOM 642 O O . ASN A 1 82 ? 1.727 -6.081 27.816 1.00 94.88 82 ASN A O 1
ATOM 646 N N . THR A 1 83 ? 1.040 -7.513 26.248 1.00 93.31 83 THR A N 1
ATOM 647 C CA . THR A 1 83 ? 0.572 -8.520 27.207 1.00 93.31 83 THR A CA 1
ATOM 648 C C . THR A 1 83 ? 0.637 -9.938 26.637 1.00 93.31 83 THR A C 1
ATOM 650 O O . THR A 1 83 ? 0.662 -10.135 25.427 1.00 93.31 83 THR A O 1
ATOM 653 N N . GLN A 1 84 ? 0.652 -10.940 27.519 1.00 93.69 84 GLN A N 1
ATOM 654 C CA . GLN A 1 84 ? 0.504 -12.359 27.157 1.00 93.69 84 GLN A CA 1
ATOM 655 C C . GLN A 1 84 ? -0.929 -12.874 27.383 1.00 93.69 84 GLN A C 1
ATOM 657 O O . GLN A 1 84 ? -1.237 -14.024 27.072 1.00 93.69 84 GLN A O 1
ATOM 662 N N . ASP A 1 85 ? -1.816 -12.040 27.933 1.00 95.88 85 ASP A N 1
ATOM 663 C CA . ASP A 1 85 ? -3.216 -12.392 28.143 1.00 95.88 85 ASP A CA 1
ATOM 664 C C . ASP A 1 85 ? -3.962 -12.432 26.802 1.00 95.88 85 ASP A C 1
ATOM 666 O O . ASP A 1 85 ? -4.308 -11.407 26.209 1.00 95.88 85 ASP A O 1
ATOM 670 N N . THR A 1 86 ? -4.237 -13.646 26.334 1.00 94.88 86 THR A N 1
ATOM 671 C CA . THR A 1 86 ? -4.927 -13.902 25.063 1.00 94.88 8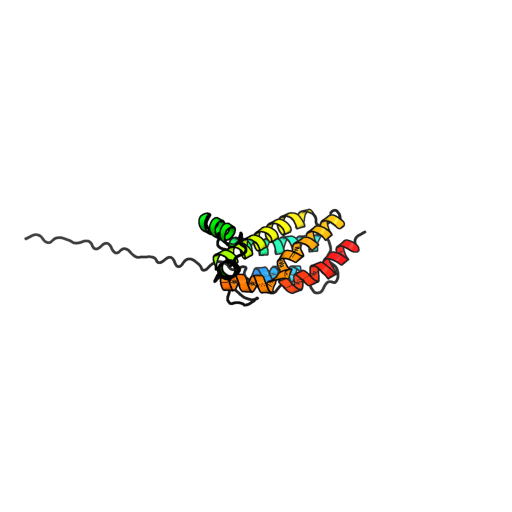6 THR A CA 1
ATOM 672 C C . THR A 1 86 ? -6.334 -13.307 25.004 1.00 94.88 86 THR A C 1
ATOM 674 O O . THR A 1 86 ? -6.791 -12.936 23.922 1.00 94.88 86 THR A O 1
ATOM 677 N N . SER A 1 87 ? -7.021 -13.154 26.140 1.00 94.62 87 SER A N 1
ATOM 678 C CA . SER A 1 87 ? -8.354 -12.550 26.187 1.00 94.62 87 SER A CA 1
ATOM 679 C C . SER A 1 87 ? -8.286 -11.040 25.959 1.00 94.62 87 SER A C 1
ATOM 681 O O . SER A 1 87 ? -9.082 -10.491 25.193 1.00 94.62 87 SER A O 1
ATOM 683 N N . ARG A 1 88 ? -7.284 -10.374 26.549 1.00 93.75 88 ARG A N 1
ATOM 684 C CA . ARG A 1 88 ? -6.994 -8.952 26.310 1.00 93.75 88 ARG A CA 1
ATOM 685 C C . ARG A 1 88 ? -6.586 -8.716 24.865 1.00 93.75 88 ARG A C 1
ATOM 687 O O . ARG A 1 88 ? -7.185 -7.865 24.210 1.00 93.75 88 ARG A O 1
ATOM 694 N N . LEU A 1 89 ? -5.672 -9.542 24.350 1.00 95.62 89 LEU A N 1
ATOM 695 C CA . LEU A 1 89 ? -5.261 -9.504 22.947 1.00 95.62 89 LEU A CA 1
ATOM 696 C C . LEU A 1 89 ? -6.463 -9.667 22.010 1.00 95.62 89 LEU A C 1
ATOM 698 O O . LEU A 1 89 ? -6.634 -8.883 21.085 1.00 95.62 89 LEU A O 1
ATOM 702 N N . THR A 1 90 ? -7.352 -10.622 22.287 1.00 95.75 90 THR A N 1
ATOM 703 C CA . THR A 1 90 ? -8.560 -10.831 21.476 1.00 95.75 90 THR A CA 1
ATOM 704 C C . THR A 1 90 ? -9.470 -9.604 21.482 1.00 95.75 90 THR A C 1
ATOM 706 O O . THR A 1 90 ? -10.020 -9.252 20.441 1.00 95.75 90 THR A O 1
ATOM 709 N N . ARG A 1 91 ? -9.633 -8.916 22.619 1.00 95.00 91 ARG A N 1
ATOM 710 C CA . ARG A 1 91 ? -10.438 -7.686 22.661 1.00 95.00 91 ARG A CA 1
ATOM 711 C C . ARG A 1 91 ? -9.798 -6.552 21.871 1.00 95.00 91 ARG A C 1
ATOM 713 O O . ARG A 1 91 ? -10.502 -5.910 21.100 1.00 95.00 91 ARG A O 1
ATOM 720 N N . VAL A 1 92 ? -8.497 -6.306 22.054 1.00 96.56 92 VAL A N 1
ATOM 721 C CA . VAL A 1 92 ? -7.823 -5.189 21.375 1.00 96.56 92 VAL A CA 1
ATOM 722 C C . VAL A 1 92 ? -7.774 -5.417 19.865 1.00 96.56 92 VAL A C 1
ATOM 724 O O . VAL A 1 92 ? -8.139 -4.513 19.129 1.00 96.56 92 VAL A O 1
ATOM 727 N N . VAL A 1 93 ? -7.454 -6.623 19.372 1.00 96.19 93 VAL A N 1
ATOM 728 C CA . VAL A 1 93 ? -7.378 -6.864 17.913 1.00 96.19 93 VAL A CA 1
ATOM 729 C C . VAL A 1 93 ? -8.734 -6.776 17.204 1.00 96.19 93 VAL A C 1
ATOM 731 O O . VAL A 1 93 ? -8.780 -6.547 15.999 1.00 96.19 93 VAL A O 1
ATOM 734 N N . ASN A 1 94 ? -9.834 -6.928 17.948 1.00 96.31 94 ASN A N 1
ATOM 735 C CA . ASN A 1 94 ? -11.202 -6.742 17.460 1.00 96.31 94 ASN A CA 1
ATOM 736 C C . ASN A 1 94 ? -11.759 -5.339 17.766 1.00 96.31 94 ASN A C 1
ATOM 738 O O . ASN A 1 94 ? -12.961 -5.116 17.630 1.00 96.31 94 ASN A O 1
ATOM 742 N N . SER A 1 95 ? -10.924 -4.393 18.201 1.00 97.12 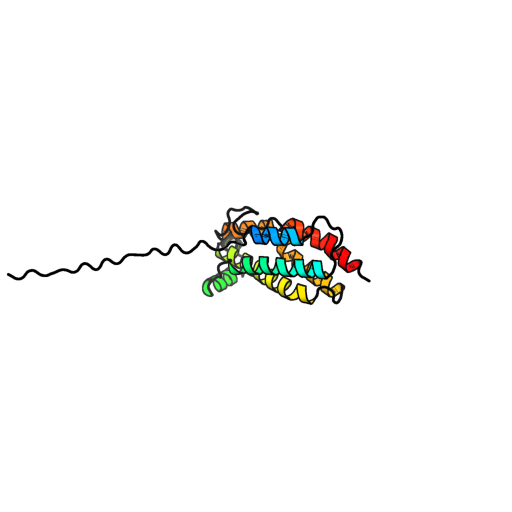95 SER A N 1
ATOM 743 C CA . SER A 1 95 ? -11.346 -3.020 18.464 1.00 97.12 95 SER A CA 1
ATOM 744 C C . SER A 1 95 ? -11.240 -2.146 17.213 1.00 97.12 95 SER A C 1
ATOM 746 O O . SER A 1 95 ? -10.427 -2.376 16.309 1.00 97.12 95 SER A O 1
ATOM 748 N N . LYS A 1 96 ? -12.061 -1.094 17.171 1.00 97.25 96 LYS A N 1
ATOM 749 C CA . LYS A 1 96 ? -12.013 -0.079 16.114 1.00 97.25 96 LYS A CA 1
ATOM 750 C C . LYS A 1 96 ? -10.661 0.633 16.092 1.00 97.25 96 LYS A C 1
ATOM 752 O O . LYS A 1 96 ? -10.127 0.921 15.024 1.00 97.25 96 LYS A O 1
ATOM 757 N N . GLU A 1 97 ? -10.116 0.930 17.262 1.00 97.69 97 GLU A N 1
ATOM 758 C CA . GLU A 1 97 ? -8.870 1.667 17.416 1.00 97.69 97 GLU A CA 1
ATOM 759 C C . GLU A 1 97 ? -7.697 0.846 16.871 1.00 97.69 97 GLU A C 1
ATOM 761 O O . GLU A 1 97 ? -6.873 1.382 16.132 1.00 97.69 97 GLU A O 1
ATOM 766 N N . TYR A 1 98 ? -7.659 -0.465 17.135 1.00 97.69 98 TYR A N 1
ATOM 767 C CA . TYR A 1 98 ? -6.659 -1.352 16.540 1.00 97.69 98 TYR A CA 1
ATOM 768 C C . TYR A 1 98 ? -6.749 -1.387 15.014 1.00 97.69 98 TYR A C 1
ATOM 770 O O . TYR A 1 98 ? -5.728 -1.296 14.332 1.00 97.69 98 TYR A O 1
ATOM 778 N N . ALA A 1 99 ? -7.963 -1.445 14.462 1.00 97.69 99 ALA A N 1
ATOM 779 C CA . ALA A 1 99 ? -8.162 -1.380 13.019 1.00 97.69 99 ALA A CA 1
ATOM 780 C C . ALA A 1 99 ? -7.632 -0.065 12.421 1.00 97.69 99 ALA A C 1
ATOM 782 O O . ALA A 1 99 ? -6.920 -0.082 11.417 1.00 97.69 99 ALA A O 1
ATOM 783 N N . LEU A 1 100 ? -7.920 1.076 13.057 1.00 97.56 100 LEU A N 1
ATOM 784 C CA . LEU A 1 100 ? -7.393 2.382 12.645 1.00 97.56 100 LEU A CA 1
ATOM 785 C C . LEU A 1 100 ? -5.865 2.454 12.757 1.00 97.56 100 LEU A C 1
ATOM 787 O O . LEU A 1 100 ? -5.216 2.991 11.860 1.00 97.56 100 LEU A O 1
ATOM 791 N N . TRP A 1 101 ? -5.284 1.884 13.814 1.00 97.31 101 TRP A N 1
ATOM 792 C CA . TRP A 1 101 ? -3.835 1.804 14.002 1.00 97.31 101 TRP A CA 1
ATOM 793 C C . TRP A 1 101 ? -3.158 0.987 12.896 1.00 97.31 101 TRP A C 1
ATOM 795 O O . TRP A 1 101 ? -2.187 1.453 12.295 1.00 97.31 101 TRP A O 1
ATOM 805 N N . GLN A 1 102 ? -3.707 -0.186 12.568 1.00 97.31 102 GLN A N 1
ATOM 806 C CA . GLN A 1 102 ? -3.223 -1.037 11.478 1.00 97.31 102 GLN A CA 1
ATOM 807 C C . GLN A 1 102 ? -3.318 -0.334 10.122 1.00 97.31 102 GLN A C 1
ATOM 809 O O . GLN A 1 102 ? -2.339 -0.296 9.375 1.00 97.31 102 GLN A O 1
ATOM 814 N N . LEU A 1 103 ? -4.471 0.274 9.820 1.00 96.69 103 LEU A N 1
ATOM 815 C CA . LEU A 1 103 ? -4.678 1.008 8.572 1.00 96.69 103 LEU A CA 1
ATOM 816 C C . LEU A 1 103 ? -3.708 2.176 8.439 1.00 96.69 103 LEU A C 1
ATOM 818 O O . LEU A 1 103 ? -3.097 2.313 7.386 1.00 96.69 1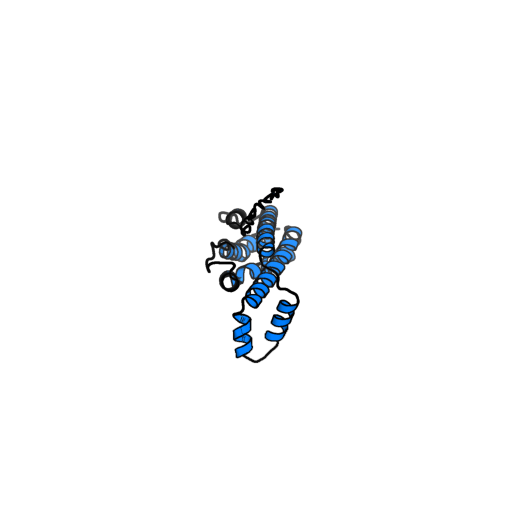03 LEU A O 1
ATOM 822 N N . LYS A 1 104 ? -3.521 2.965 9.505 1.00 96.31 104 LYS A N 1
ATOM 823 C CA . LYS A 1 104 ? -2.569 4.081 9.536 1.00 96.31 104 LYS A CA 1
ATOM 824 C C . LYS A 1 104 ? -1.135 3.603 9.317 1.00 96.31 104 LYS A C 1
ATOM 826 O O . LYS A 1 104 ? -0.413 4.204 8.533 1.00 96.31 104 LYS A O 1
ATOM 831 N N . ASN A 1 105 ? -0.705 2.532 9.984 1.00 96.19 105 ASN A N 1
ATOM 832 C CA . ASN A 1 105 ? 0.660 2.030 9.822 1.00 96.19 105 ASN A CA 1
ATOM 833 C C . ASN A 1 105 ? 0.907 1.499 8.407 1.00 96.19 105 ASN A C 1
ATOM 835 O O . ASN A 1 105 ? 1.947 1.799 7.824 1.00 96.19 105 ASN A O 1
ATOM 839 N N . LEU A 1 106 ? -0.061 0.775 7.840 1.00 96.62 106 LEU A N 1
ATOM 840 C CA . LEU A 1 106 ? -0.012 0.333 6.449 1.00 96.62 106 LEU A CA 1
ATOM 841 C C . LEU A 1 106 ? 0.071 1.530 5.495 1.00 96.62 106 LEU A C 1
ATOM 843 O O . LEU A 1 106 ? 0.998 1.613 4.692 1.00 96.62 106 LEU A O 1
ATOM 847 N N . SER A 1 107 ? -0.885 2.456 5.582 1.00 96.75 107 SER A N 1
ATOM 848 C CA . SER A 1 107 ? -1.021 3.543 4.615 1.00 96.75 107 SER A CA 1
ATOM 849 C C . SER A 1 107 ? 0.135 4.533 4.689 1.00 96.75 107 SER A C 1
ATOM 851 O O . SER A 1 107 ? 0.658 4.902 3.643 1.00 96.75 107 SER A O 1
ATOM 853 N N . SER A 1 108 ? 0.596 4.901 5.889 1.00 97.88 108 SER A N 1
ATOM 854 C CA . SER A 1 108 ? 1.761 5.781 6.049 1.00 97.88 108 SER A CA 1
ATOM 855 C C . SER A 1 108 ? 3.037 5.133 5.502 1.00 97.88 108 SER A C 1
ATOM 857 O O . SER A 1 108 ? 3.740 5.761 4.721 1.00 97.88 108 SER A O 1
ATOM 859 N N . ASN A 1 109 ? 3.290 3.851 5.798 1.00 97.81 109 ASN A N 1
ATOM 860 C CA . ASN A 1 109 ? 4.440 3.143 5.223 1.00 97.81 109 ASN A CA 1
ATOM 861 C C . ASN A 1 109 ? 4.368 3.083 3.687 1.00 97.81 109 ASN A C 1
ATOM 863 O O . ASN A 1 109 ? 5.378 3.231 3.007 1.00 97.81 109 ASN A O 1
ATOM 867 N N . CYS A 1 110 ? 3.177 2.886 3.120 1.00 97.88 110 CYS A N 1
ATOM 868 C CA . CYS A 1 110 ? 3.006 2.886 1.671 1.00 97.88 110 CYS A CA 1
ATOM 869 C C . CYS A 1 110 ? 3.233 4.260 1.049 1.00 97.88 110 CYS A C 1
ATOM 871 O O . CYS A 1 110 ? 3.887 4.337 0.011 1.00 97.88 110 CYS A O 1
ATOM 873 N N . VAL A 1 111 ? 2.766 5.334 1.691 1.00 98.50 111 VAL A N 1
ATOM 874 C CA . VAL A 1 111 ? 3.116 6.700 1.287 1.00 98.50 111 VAL A CA 1
ATOM 875 C C . VAL A 1 111 ? 4.635 6.866 1.292 1.00 98.50 111 VAL A C 1
ATOM 877 O O . VAL A 1 111 ? 5.189 7.173 0.243 1.00 98.50 111 VAL A O 1
ATOM 880 N N . ASP A 1 112 ? 5.319 6.552 2.393 1.00 98.31 112 ASP A N 1
ATOM 881 C CA . ASP A 1 112 ? 6.775 6.720 2.511 1.00 98.31 112 ASP A CA 1
ATOM 882 C C . ASP A 1 112 ? 7.552 5.958 1.421 1.00 98.31 112 ASP A C 1
ATOM 884 O O . ASP A 1 112 ? 8.514 6.473 0.843 1.00 98.31 112 ASP A O 1
ATOM 888 N N . LEU A 1 113 ? 7.135 4.726 1.108 1.00 98.25 113 LEU A N 1
ATOM 889 C CA . LEU A 1 113 ? 7.750 3.923 0.050 1.00 98.25 113 LEU A CA 1
ATOM 890 C C . LEU A 1 113 ? 7.529 4.535 -1.338 1.00 98.25 113 LEU A C 1
ATOM 892 O O . LEU A 1 113 ? 8.475 4.621 -2.125 1.00 98.25 113 LEU A O 1
ATOM 896 N N . PHE A 1 114 ? 6.301 4.962 -1.641 1.00 98.12 114 PHE A N 1
ATOM 897 C CA . PHE A 1 114 ? 5.959 5.549 -2.936 1.00 98.12 114 PHE A CA 1
ATOM 898 C C . PHE A 1 114 ? 6.429 7.004 -3.090 1.00 98.12 114 PHE A C 1
ATOM 900 O O . PHE A 1 114 ? 6.531 7.475 -4.216 1.00 98.12 114 PHE A O 1
ATOM 907 N N . GLU A 1 115 ? 6.776 7.707 -2.010 1.00 98.31 115 GLU A N 1
ATOM 908 C CA . GLU A 1 115 ? 7.460 9.007 -2.076 1.00 98.31 115 GLU A CA 1
ATOM 909 C C . GLU A 1 115 ? 8.918 8.857 -2.508 1.00 98.31 115 GLU A C 1
ATOM 911 O O . GLU A 1 115 ? 9.430 9.664 -3.283 1.00 98.31 115 GLU A O 1
ATOM 916 N N . GLN A 1 116 ? 9.584 7.800 -2.043 1.00 96.75 116 GLN A N 1
ATOM 917 C CA . GLN A 1 116 ? 10.983 7.533 -2.371 1.00 96.75 116 GLN A CA 1
ATOM 918 C C . GLN A 1 116 ? 11.138 6.913 -3.762 1.00 96.75 116 GLN A C 1
ATOM 920 O O . GLN A 1 116 ? 12.056 7.271 -4.504 1.00 96.75 116 GLN A O 1
ATOM 925 N N . LEU A 1 117 ? 10.239 5.997 -4.135 1.00 97.31 117 LEU A N 1
ATOM 926 C CA . LEU A 1 117 ? 10.361 5.176 -5.339 1.00 97.31 117 LEU A CA 1
ATOM 927 C C . LEU A 1 117 ? 10.609 5.980 -6.638 1.00 97.31 117 LEU A C 1
ATOM 929 O O . LEU A 1 117 ? 11.586 5.652 -7.314 1.00 97.31 117 LEU A O 1
ATOM 933 N N . PRO A 1 118 ? 9.853 7.047 -6.987 1.00 96.62 118 PRO A N 1
ATOM 934 C CA . PRO A 1 118 ? 10.048 7.790 -8.239 1.00 96.62 118 PRO A CA 1
ATOM 935 C C . PRO A 1 118 ? 11.475 8.312 -8.454 1.00 96.62 118 PRO A C 1
ATOM 937 O O . PRO A 1 118 ? 11.955 8.341 -9.589 1.00 96.62 118 PRO A O 1
ATOM 940 N N . SER A 1 119 ? 12.161 8.681 -7.364 1.00 95.38 119 SER A N 1
ATOM 941 C CA . SER A 1 119 ? 13.540 9.192 -7.392 1.00 95.38 119 SER A CA 1
ATOM 942 C C . SER A 1 119 ? 14.588 8.109 -7.662 1.00 95.38 119 SER A C 1
ATOM 944 O O . SER A 1 119 ? 15.689 8.411 -8.112 1.00 95.38 119 SER A O 1
ATOM 946 N N . THR A 1 120 ? 14.235 6.846 -7.419 1.00 95.50 120 THR A N 1
ATOM 947 C CA . THR A 1 120 ? 15.108 5.690 -7.666 1.00 95.50 120 THR A CA 1
ATOM 948 C C . THR A 1 120 ? 14.934 5.103 -9.065 1.00 95.50 120 THR A C 1
ATOM 950 O O . THR A 1 120 ? 15.825 4.412 -9.555 1.00 95.50 120 THR A O 1
ATOM 953 N N . VAL A 1 121 ? 13.811 5.400 -9.731 1.00 96.81 121 VAL A N 1
ATOM 954 C CA . VAL A 1 121 ? 13.487 4.845 -11.049 1.00 96.81 121 VAL A CA 1
ATOM 955 C C . VAL A 1 121 ? 14.455 5.336 -12.122 1.00 96.81 121 VAL A C 1
ATOM 957 O O . VAL A 1 121 ? 14.623 6.544 -12.311 1.00 96.81 121 VAL A O 1
ATOM 960 N N . GLY A 1 122 ? 15.036 4.393 -12.868 1.00 93.00 122 GLY A N 1
ATOM 961 C CA . GLY A 1 122 ? 16.021 4.648 -13.923 1.00 93.00 122 GLY A CA 1
ATOM 962 C C . GLY A 1 122 ? 17.430 4.966 -13.410 1.00 93.00 122 GLY A C 1
ATOM 963 O O . GLY A 1 122 ? 18.278 5.369 -14.204 1.00 93.00 122 GLY A O 1
ATOM 964 N N . GLY A 1 123 ? 17.664 4.833 -12.100 1.00 93.62 123 GLY A N 1
ATOM 965 C CA . GLY A 1 123 ? 18.983 4.922 -11.47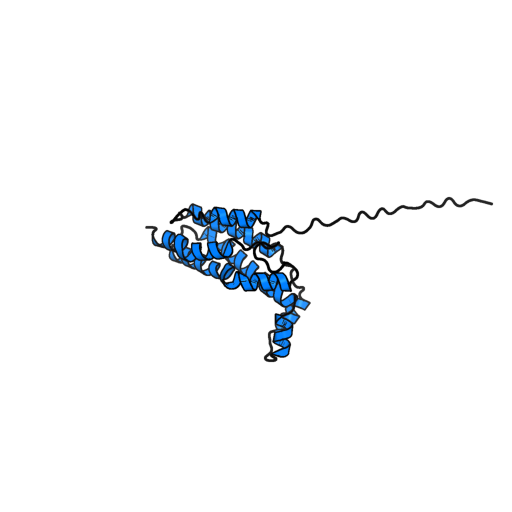8 1.00 93.62 123 GLY A CA 1
ATOM 966 C C . GLY A 1 123 ? 19.677 3.559 -11.419 1.00 93.62 123 GLY A C 1
ATOM 967 O O . GLY A 1 123 ? 19.753 2.834 -12.410 1.00 93.62 123 GLY A O 1
ATOM 968 N N . ASP A 1 124 ? 20.191 3.199 -10.241 1.00 95.69 124 ASP A N 1
ATOM 969 C CA . ASP A 1 124 ? 20.739 1.861 -10.010 1.00 95.69 124 ASP A CA 1
ATOM 970 C C . ASP A 1 124 ? 19.625 0.800 -10.021 1.00 95.69 124 ASP A C 1
ATOM 972 O O . ASP A 1 124 ? 18.634 0.903 -9.293 1.00 95.69 124 ASP A O 1
ATOM 976 N N . LYS A 1 125 ? 19.806 -0.246 -10.833 1.00 95.31 125 LYS A N 1
ATOM 977 C CA . LYS A 1 125 ? 18.797 -1.293 -11.054 1.00 95.31 125 LYS A CA 1
ATOM 978 C C . LYS A 1 125 ? 18.489 -2.095 -9.794 1.00 95.31 125 LYS A C 1
ATOM 980 O O . LYS A 1 125 ? 17.337 -2.466 -9.580 1.00 95.31 125 LYS A O 1
ATOM 985 N N . PHE A 1 126 ? 19.491 -2.371 -8.958 1.00 95.50 126 PHE A N 1
ATOM 986 C CA . PHE A 1 126 ? 19.280 -3.116 -7.718 1.00 95.50 126 PHE A CA 1
ATOM 987 C C . PHE A 1 126 ? 18.528 -2.269 -6.699 1.00 95.50 126 PHE A C 1
ATOM 989 O O . PHE A 1 126 ? 17.631 -2.783 -6.030 1.00 95.50 126 PHE A O 1
ATOM 996 N N . VAL A 1 127 ? 18.842 -0.974 -6.618 1.00 96.69 127 VAL A N 1
ATOM 997 C CA . VAL A 1 127 ? 18.106 -0.025 -5.775 1.00 96.69 127 VAL A CA 1
ATOM 998 C C . VAL A 1 127 ? 16.655 0.093 -6.237 1.00 96.69 127 VAL A C 1
ATOM 1000 O O . VAL A 1 127 ? 15.753 -0.046 -5.412 1.00 96.69 127 VAL A O 1
ATOM 1003 N N . GLU A 1 128 ? 16.408 0.287 -7.536 1.00 97.44 128 GLU A N 1
ATOM 1004 C CA . GLU A 1 128 ? 15.045 0.390 -8.066 1.00 97.44 128 GLU A CA 1
ATOM 1005 C C . GLU A 1 128 ? 14.246 -0.900 -7.807 1.00 97.44 128 GLU A C 1
ATOM 1007 O O . GLU A 1 128 ? 13.130 -0.853 -7.284 1.00 97.44 128 GLU A O 1
ATOM 1012 N N . LEU A 1 129 ? 14.828 -2.065 -8.116 1.00 96.81 129 LEU A N 1
ATOM 1013 C CA . LEU A 1 129 ? 14.186 -3.362 -7.899 1.00 96.81 129 LEU A CA 1
ATOM 1014 C C . LEU A 1 129 ? 13.866 -3.594 -6.418 1.00 96.81 129 LEU A C 1
ATOM 1016 O O . LEU A 1 129 ? 12.770 -4.046 -6.083 1.00 96.81 129 LEU A O 1
ATOM 1020 N N . TYR A 1 130 ? 14.804 -3.266 -5.527 1.00 96.62 130 TYR A N 1
ATOM 1021 C CA . TYR A 1 130 ? 14.599 -3.356 -4.086 1.00 96.62 130 TYR A CA 1
ATOM 1022 C C . TYR A 1 130 ? 13.448 -2.456 -3.629 1.00 96.62 130 TYR A C 1
ATOM 1024 O O . TYR A 1 130 ? 12.582 -2.903 -2.875 1.00 96.62 130 TYR A O 1
ATOM 1032 N N . MET A 1 131 ? 13.386 -1.216 -4.120 1.00 97.75 131 MET A N 1
ATOM 1033 C CA . MET A 1 131 ? 12.308 -0.292 -3.773 1.00 97.75 131 MET A CA 1
ATOM 1034 C C . MET A 1 131 ? 10.948 -0.792 -4.258 1.00 97.75 131 MET A C 1
ATOM 1036 O O . MET A 1 131 ? 10.010 -0.830 -3.460 1.00 97.75 131 MET A O 1
ATOM 1040 N N . TRP A 1 132 ? 10.841 -1.275 -5.499 1.00 97.75 132 TRP A N 1
ATOM 1041 C CA . TRP A 1 132 ? 9.618 -1.925 -5.982 1.00 97.75 132 TRP A CA 1
ATOM 1042 C C . TRP A 1 132 ? 9.228 -3.129 -5.124 1.00 97.75 132 TRP A C 1
ATOM 1044 O O . TRP A 1 132 ? 8.064 -3.259 -4.745 1.00 97.75 132 TRP A O 1
ATOM 1054 N N . MET A 1 133 ? 10.189 -3.970 -4.741 1.00 96.56 133 MET A N 1
ATOM 1055 C CA . MET A 1 133 ? 9.930 -5.133 -3.893 1.00 96.56 133 MET A CA 1
ATOM 1056 C C . MET A 1 133 ? 9.384 -4.740 -2.516 1.00 96.56 133 MET A C 1
ATOM 1058 O O . MET A 1 133 ? 8.458 -5.377 -2.021 1.00 96.56 133 MET A O 1
ATOM 1062 N N . LYS A 1 134 ? 9.877 -3.656 -1.901 1.00 97.19 134 LYS A N 1
ATOM 1063 C CA . LYS A 1 134 ? 9.317 -3.165 -0.629 1.00 97.19 134 LYS A CA 1
ATOM 1064 C C . LYS A 1 134 ? 7.839 -2.784 -0.756 1.00 97.19 134 LYS A C 1
ATOM 1066 O O . LYS A 1 134 ? 7.069 -3.033 0.176 1.00 97.19 134 LYS A O 1
ATOM 1071 N N . THR A 1 135 ? 7.421 -2.232 -1.902 1.00 97.56 135 THR A N 1
ATOM 1072 C CA . THR A 1 135 ? 6.015 -1.839 -2.129 1.00 97.56 135 THR A CA 1
ATOM 1073 C C . THR A 1 135 ? 5.043 -3.017 -2.193 1.00 97.56 135 THR A C 1
ATOM 1075 O O . THR A 1 135 ? 3.848 -2.814 -2.010 1.00 97.56 135 THR A O 1
ATOM 1078 N N . VAL A 1 136 ? 5.518 -4.259 -2.354 1.00 96.50 136 VAL A N 1
ATOM 1079 C CA . VAL A 1 136 ? 4.676 -5.468 -2.260 1.00 96.50 136 VAL A CA 1
ATOM 1080 C C . VAL A 1 136 ? 3.899 -5.505 -0.943 1.00 96.50 136 VAL A C 1
ATOM 1082 O O . VAL A 1 136 ? 2.728 -5.892 -0.924 1.00 96.50 136 VAL A O 1
ATOM 1085 N N . SER A 1 137 ? 4.524 -5.068 0.156 1.00 94.19 137 SER A N 1
ATOM 1086 C CA . SER A 1 137 ? 3.898 -5.040 1.485 1.00 94.19 137 SER A CA 1
ATOM 1087 C C . SER A 1 137 ? 2.590 -4.238 1.523 1.00 94.19 137 SER A C 1
ATOM 1089 O O . SER A 1 137 ? 1.702 -4.568 2.304 1.00 94.19 137 SER A O 1
ATOM 1091 N N . CYS A 1 138 ? 2.420 -3.268 0.621 1.00 96.25 138 CYS A N 1
ATOM 1092 C CA . CYS A 1 138 ? 1.211 -2.457 0.492 1.00 96.25 138 CYS A CA 1
ATOM 1093 C C . CYS A 1 138 ? -0.014 -3.224 -0.009 1.00 96.25 138 CYS A C 1
ATOM 1095 O O . CYS A 1 138 ? -1.143 -2.772 0.167 1.00 96.25 138 CYS A O 1
ATOM 1097 N N . TYR A 1 139 ? 0.201 -4.381 -0.631 1.00 94.69 139 TYR A N 1
ATOM 1098 C CA . TYR A 1 139 ? -0.845 -5.145 -1.306 1.00 94.69 139 TYR A CA 1
ATOM 1099 C C . TYR A 1 139 ? -0.931 -6.598 -0.819 1.00 94.69 139 TYR A C 1
ATOM 1101 O O . TYR A 1 139 ? -1.949 -7.262 -1.028 1.00 94.69 139 TYR A O 1
ATOM 1109 N N . ALA A 1 140 ? 0.102 -7.102 -0.134 1.00 90.69 140 ALA A N 1
ATOM 1110 C CA . ALA A 1 140 ? 0.201 -8.497 0.300 1.00 90.69 140 ALA A CA 1
ATOM 1111 C C . ALA A 1 140 ? -0.972 -8.960 1.186 1.00 90.69 140 ALA A C 1
ATOM 1113 O O . ALA A 1 140 ? -1.372 -10.120 1.131 1.00 90.69 140 ALA A O 1
ATOM 1114 N N . THR A 1 141 ? -1.552 -8.059 1.981 1.00 89.25 141 THR A N 1
ATOM 1115 C CA . THR A 1 141 ? -2.608 -8.373 2.956 1.00 89.25 141 THR A CA 1
ATOM 1116 C C . THR A 1 141 ? -3.925 -7.660 2.648 1.00 89.25 141 THR A C 1
ATOM 1118 O O . THR A 1 141 ? -4.690 -7.361 3.560 1.00 89.25 141 THR A O 1
ATOM 1121 N N . THR A 1 142 ? -4.244 -7.444 1.362 1.00 90.81 142 THR A N 1
ATOM 1122 C CA . THR A 1 142 ? -5.446 -6.691 0.935 1.00 90.81 142 THR A CA 1
ATOM 1123 C C . THR A 1 142 ? -6.744 -7.201 1.587 1.00 90.81 142 THR A C 1
ATOM 1125 O O . THR A 1 142 ? -7.611 -6.405 1.936 1.00 90.81 142 THR A O 1
ATOM 1128 N N . HIS A 1 143 ? -6.891 -8.514 1.811 1.00 91.19 143 HIS A N 1
ATOM 1129 C CA . HIS A 1 143 ? -8.042 -9.050 2.553 1.00 91.19 143 HIS A CA 1
ATOM 1130 C C . HIS A 1 143 ? -8.107 -8.529 4.000 1.00 91.19 143 HIS A C 1
ATOM 1132 O O . HIS A 1 143 ? -9.158 -8.069 4.439 1.00 91.19 143 HIS A O 1
ATOM 1138 N N . GLY A 1 144 ? -6.977 -8.535 4.712 1.00 92.94 144 GLY A N 1
ATOM 1139 C CA . GLY A 1 144 ? -6.870 -7.956 6.051 1.00 92.94 144 GLY A CA 1
ATOM 1140 C C . GLY A 1 144 ? -7.129 -6.448 6.048 1.00 92.94 144 GLY A C 1
ATOM 1141 O O . GLY A 1 144 ? -7.834 -5.950 6.917 1.00 92.94 144 GLY A O 1
ATOM 1142 N N . THR A 1 145 ? -6.662 -5.721 5.027 1.00 94.62 145 THR A N 1
ATOM 1143 C CA . THR A 1 145 ? -6.979 -4.292 4.857 1.00 94.62 145 THR A CA 1
ATOM 1144 C C . THR A 1 145 ? -8.487 -4.059 4.766 1.00 94.62 145 THR A C 1
ATOM 1146 O O . THR A 1 145 ? -9.010 -3.186 5.453 1.00 94.62 145 THR A O 1
ATOM 1149 N N . VAL A 1 146 ? -9.208 -4.859 3.972 1.00 94.31 146 VAL A N 1
ATOM 1150 C CA . VAL A 1 146 ? -10.675 -4.777 3.861 1.00 94.31 146 VAL A CA 1
ATOM 1151 C C . VAL A 1 146 ? -11.363 -5.099 5.192 1.00 94.31 146 VAL A C 1
ATOM 1153 O O . VAL A 1 146 ? -12.299 -4.396 5.576 1.00 94.31 146 VAL A O 1
ATOM 1156 N N . GLN A 1 147 ? -10.880 -6.102 5.930 1.00 94.56 147 GLN A N 1
ATOM 1157 C CA . GLN A 1 147 ? -11.396 -6.426 7.264 1.00 94.56 147 GLN A CA 1
ATOM 1158 C C . GLN A 1 147 ? -11.191 -5.274 8.253 1.00 94.56 147 GLN A C 1
ATOM 1160 O O . GLN A 1 147 ? -12.126 -4.908 8.962 1.00 94.56 147 GLN A O 1
ATOM 1165 N N . TYR A 1 148 ? -10.012 -4.645 8.271 1.00 96.00 148 TYR A N 1
ATOM 1166 C CA . TYR A 1 148 ? -9.767 -3.485 9.128 1.00 96.00 148 TYR A CA 1
ATOM 1167 C C . TYR A 1 148 ? -10.613 -2.278 8.720 1.00 96.00 148 TYR A C 1
ATOM 1169 O O . TYR A 1 148 ? -11.139 -1.586 9.586 1.00 96.00 148 TYR A O 1
ATOM 1177 N N . LEU A 1 149 ? -10.815 -2.039 7.422 1.00 95.19 149 LEU A N 1
ATOM 1178 C CA . LEU A 1 149 ? -11.727 -0.993 6.951 1.00 95.19 149 LEU A CA 1
ATOM 1179 C C . LEU A 1 149 ? -13.155 -1.230 7.451 1.00 95.19 149 LEU A C 1
ATOM 1181 O O . LEU A 1 149 ? -13.811 -0.291 7.899 1.00 95.19 149 LEU A O 1
ATOM 1185 N N . GLN A 1 150 ? -13.630 -2.475 7.415 1.00 94.38 150 GLN A N 1
ATOM 1186 C CA . GLN A 1 150 ? -14.940 -2.839 7.946 1.00 94.38 150 GLN A CA 1
ATOM 1187 C C . GLN A 1 150 ? -15.006 -2.653 9.467 1.00 94.38 150 GLN A C 1
ATOM 1189 O O . GLN A 1 150 ? -15.930 -2.011 9.964 1.00 94.38 150 GLN A O 1
ATOM 1194 N N . LEU A 1 151 ? -14.011 -3.156 10.201 1.00 95.31 151 LEU A N 1
ATOM 1195 C CA . LEU A 1 151 ? -13.943 -3.053 11.660 1.00 95.31 151 LEU A CA 1
ATOM 1196 C C . LEU A 1 151 ? -13.858 -1.594 12.136 1.00 95.31 151 LEU A C 1
ATOM 1198 O O . LEU A 1 151 ? -14.440 -1.228 13.155 1.00 95.31 151 LEU A O 1
ATOM 1202 N N . ALA A 1 152 ? -13.197 -0.734 11.360 1.00 95.25 152 ALA A N 1
ATOM 1203 C CA . ALA A 1 152 ? -13.120 0.698 11.617 1.00 95.25 152 ALA A CA 1
ATOM 1204 C C . ALA A 1 152 ? -14.415 1.468 11.273 1.00 95.25 152 ALA A C 1
ATOM 1206 O O . ALA A 1 152 ? -14.513 2.664 11.567 1.00 95.25 152 ALA A O 1
ATOM 1207 N N . GLY A 1 153 ? -15.399 0.814 10.642 1.00 93.25 153 GLY A N 1
ATOM 1208 C CA . GLY A 1 153 ? -16.616 1.449 10.127 1.00 93.25 153 GLY A CA 1
ATOM 1209 C C . GLY A 1 153 ? -16.374 2.332 8.897 1.00 93.25 153 GLY A C 1
ATOM 1210 O O . GLY A 1 153 ? -17.146 3.250 8.633 1.00 93.25 153 GLY A O 1
ATOM 1211 N N . LEU A 1 154 ? -15.282 2.091 8.169 1.00 91.44 154 LEU A N 1
ATOM 1212 C CA . LEU A 1 154 ? -14.861 2.857 6.994 1.00 91.44 154 LEU A CA 1
ATOM 1213 C C . LEU A 1 154 ? -15.247 2.187 5.669 1.00 91.44 154 LEU A C 1
ATOM 1215 O O . LEU A 1 154 ? -15.276 2.862 4.639 1.00 91.44 154 LEU A O 1
ATOM 1219 N N . GLY A 1 155 ? -15.537 0.885 5.688 1.00 87.50 155 GLY A N 1
ATOM 1220 C CA . GLY A 1 155 ? -15.901 0.090 4.517 1.00 87.50 155 GLY A CA 1
ATOM 1221 C C . GLY A 1 155 ? -17.017 -0.914 4.799 1.00 87.50 155 GLY A C 1
ATOM 1222 O O . GLY A 1 155 ? -17.386 -1.169 5.942 1.00 87.50 155 GLY A O 1
ATOM 1223 N N . ASP A 1 156 ? -17.540 -1.505 3.732 1.00 83.94 156 ASP A N 1
ATOM 1224 C CA . ASP A 1 156 ? -18.641 -2.477 3.730 1.00 83.94 156 ASP A CA 1
ATOM 1225 C C . ASP A 1 156 ? -18.154 -3.930 3.563 1.00 83.94 156 ASP A C 1
ATOM 1227 O O . ASP A 1 156 ? -18.925 -4.819 3.202 1.00 83.94 156 ASP A O 1
ATOM 1231 N N . GLY A 1 157 ? -16.858 -4.171 3.791 1.00 81.31 157 GLY A N 1
AT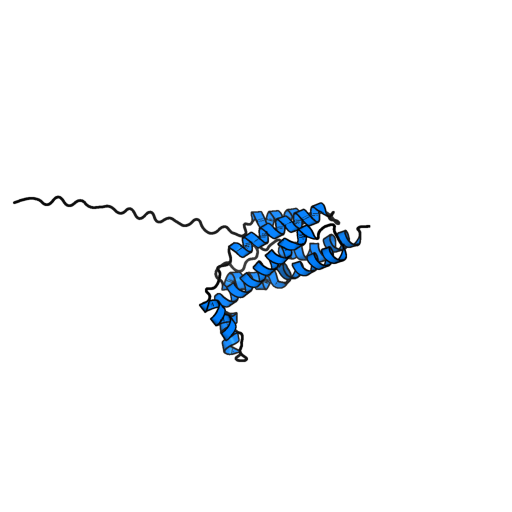OM 1232 C CA . GLY A 1 157 ? -16.217 -5.471 3.585 1.00 81.31 157 GLY A CA 1
ATOM 1233 C C . GLY A 1 157 ? -15.948 -5.813 2.114 1.00 81.31 157 GLY A C 1
ATOM 1234 O O . GLY A 1 157 ? -15.600 -6.953 1.808 1.00 81.31 157 GLY A O 1
ATOM 1235 N N . ARG A 1 158 ? -16.100 -4.857 1.185 1.00 82.06 158 ARG A N 1
ATOM 1236 C CA . ARG A 1 158 ? -15.844 -5.063 -0.248 1.00 82.06 158 ARG A CA 1
ATOM 1237 C C . ARG A 1 158 ? -14.562 -4.374 -0.703 1.00 82.06 158 ARG A C 1
ATOM 1239 O O . ARG A 1 158 ? -14.223 -3.284 -0.255 1.00 82.06 158 ARG A O 1
ATOM 1246 N N . TYR A 1 159 ? -13.903 -4.979 -1.690 1.00 76.38 159 TYR A N 1
ATOM 1247 C CA . TYR A 1 159 ? -12.741 -4.395 -2.371 1.00 76.38 159 TYR A CA 1
ATOM 1248 C C . TYR A 1 159 ? -13.103 -3.167 -3.218 1.00 76.38 159 TYR A C 1
ATOM 1250 O O . TYR A 1 159 ? -12.285 -2.272 -3.374 1.00 76.38 159 TYR A O 1
ATOM 1258 N N . ALA A 1 160 ? -14.333 -3.102 -3.738 1.00 74.19 160 ALA A N 1
ATOM 1259 C CA . ALA A 1 160 ? -14.857 -1.975 -4.515 1.00 74.19 160 ALA A CA 1
ATOM 1260 C C . ALA A 1 160 ? -15.687 -1.006 -3.648 1.00 74.19 160 ALA A C 1
ATOM 1262 O O . ALA A 1 160 ? -16.747 -0.540 -4.067 1.00 74.19 160 ALA A O 1
ATOM 1263 N N . GLY A 1 161 ? -15.241 -0.768 -2.412 1.00 72.44 161 GLY A N 1
ATOM 1264 C CA . GLY A 1 161 ? -15.894 0.136 -1.468 1.00 72.44 161 GLY A CA 1
ATOM 1265 C C . GLY A 1 161 ? -15.425 1.589 -1.599 1.00 72.44 161 GLY A C 1
ATOM 1266 O O . GLY A 1 161 ? -14.791 1.993 -2.572 1.00 72.44 161 GLY A O 1
ATOM 1267 N N . SER A 1 162 ? -15.696 2.380 -0.562 1.00 78.12 162 SER A N 1
ATOM 1268 C CA . SER A 1 162 ? -15.165 3.743 -0.382 1.00 78.12 162 SER A CA 1
ATOM 1269 C C . SER A 1 162 ? -13.625 3.781 -0.337 1.00 78.12 162 SER A C 1
ATOM 1271 O O . SER A 1 162 ? -13.002 4.802 -0.603 1.00 78.12 162 SER A O 1
ATOM 1273 N N . PHE A 1 163 ? -12.978 2.680 0.016 1.00 85.81 163 PHE A N 1
ATOM 1274 C CA . PHE A 1 163 ? -11.540 2.495 -0.136 1.00 85.81 163 PHE A CA 1
ATOM 1275 C C . PHE A 1 163 ? -11.345 1.432 -1.214 1.00 85.81 163 PHE A C 1
ATOM 1277 O O . PHE A 1 163 ? -11.383 0.238 -0.919 1.00 85.81 163 PHE A O 1
ATOM 1284 N N . ASN A 1 164 ? -11.250 1.864 -2.474 1.00 87.25 164 ASN A N 1
ATOM 1285 C CA . ASN A 1 164 ? -11.221 0.941 -3.604 1.00 87.25 164 ASN A CA 1
ATOM 1286 C C . ASN A 1 164 ? -9.825 0.324 -3.770 1.00 87.25 164 ASN A C 1
ATOM 1288 O O . ASN A 1 164 ? -8.854 1.041 -3.979 1.00 87.25 164 ASN A O 1
ATOM 1292 N N . LEU A 1 165 ? -9.751 -1.004 -3.685 1.00 90.25 165 LEU A N 1
ATOM 1293 C CA . LEU A 1 165 ? -8.532 -1.815 -3.701 1.00 90.25 165 LEU A CA 1
ATOM 1294 C C . LEU A 1 165 ? -8.512 -2.818 -4.871 1.00 90.25 165 LEU A C 1
ATOM 1296 O O . LEU A 1 165 ? -7.779 -3.808 -4.827 1.00 90.25 165 LEU A O 1
ATOM 1300 N N . MET A 1 166 ? -9.328 -2.613 -5.909 1.00 89.12 166 MET A N 1
ATOM 1301 C CA . MET A 1 166 ? -9.462 -3.558 -7.026 1.00 89.12 166 MET A CA 1
ATOM 1302 C C . MET A 1 166 ? -8.152 -3.756 -7.800 1.00 89.12 166 MET A C 1
ATOM 1304 O O . MET A 1 166 ? -7.872 -4.871 -8.248 1.00 89.12 166 MET A O 1
ATOM 1308 N N . HIS A 1 167 ? -7.313 -2.723 -7.911 1.00 92.56 167 HIS A N 1
ATOM 1309 C CA . HIS A 1 167 ? -6.011 -2.833 -8.575 1.00 92.56 167 HIS A CA 1
ATOM 1310 C C . HIS A 1 167 ? -4.973 -3.671 -7.804 1.00 92.56 167 HIS A C 1
ATOM 1312 O O . HIS A 1 167 ? -3.963 -4.054 -8.394 1.00 92.56 167 HIS A O 1
ATOM 1318 N N . ALA A 1 168 ? -5.169 -3.963 -6.511 1.00 92.69 168 ALA A N 1
ATOM 1319 C CA . ALA A 1 168 ? -4.107 -4.474 -5.635 1.00 92.69 168 ALA A CA 1
ATOM 1320 C C . ALA A 1 168 ? -3.474 -5.791 -6.128 1.00 92.69 168 ALA A C 1
ATOM 1322 O O . ALA A 1 168 ? -2.251 -5.938 -6.150 1.00 92.69 168 ALA A O 1
ATOM 1323 N N . SER A 1 169 ? -4.299 -6.739 -6.586 1.00 90.94 169 SER A N 1
ATOM 1324 C CA . SER A 1 169 ? -3.818 -8.022 -7.127 1.00 90.94 169 SER A CA 1
ATOM 1325 C C . SER A 1 169 ? -3.048 -7.855 -8.443 1.00 90.94 169 SER A C 1
ATOM 1327 O O . SER A 1 169 ? -2.029 -8.517 -8.672 1.00 90.94 169 SER A O 1
ATOM 1329 N N . LEU A 1 170 ? -3.500 -6.929 -9.292 1.00 94.12 170 LEU A N 1
ATOM 1330 C CA . LEU A 1 170 ? -2.845 -6.595 -10.551 1.00 94.12 170 LEU A CA 1
ATOM 1331 C C . LEU A 1 170 ? -1.497 -5.924 -10.291 1.00 94.12 170 LEU A C 1
ATOM 1333 O O . LEU A 1 170 ? -0.516 -6.268 -10.942 1.00 94.12 170 LEU A O 1
ATOM 1337 N N . MET A 1 171 ? -1.429 -5.032 -9.302 1.00 95.94 171 MET A N 1
ATOM 1338 C CA . MET A 1 171 ? -0.198 -4.360 -8.899 1.00 95.94 171 MET A CA 1
ATOM 1339 C C . MET A 1 171 ? 0.860 -5.349 -8.404 1.00 95.94 171 MET A C 1
ATOM 1341 O O . MET A 1 171 ? 1.985 -5.323 -8.895 1.00 95.94 171 MET A O 1
ATOM 1345 N N . LEU A 1 172 ? 0.497 -6.283 -7.515 1.00 94.88 172 LEU A N 1
ATOM 1346 C CA . LEU A 1 172 ? 1.407 -7.348 -7.065 1.00 94.88 172 LEU A CA 1
ATOM 1347 C C . LEU A 1 172 ? 1.978 -8.148 -8.235 1.00 94.88 172 LEU A C 1
ATOM 1349 O O . LEU A 1 172 ? 3.192 -8.314 -8.356 1.00 94.88 172 LEU A O 1
ATOM 1353 N N . THR A 1 173 ? 1.096 -8.613 -9.119 1.00 93.12 173 THR A N 1
ATOM 1354 C CA . THR A 1 173 ? 1.490 -9.395 -10.296 1.00 93.12 173 THR A CA 1
ATOM 1355 C C . THR A 1 173 ? 2.404 -8.580 -11.209 1.00 93.12 173 THR A C 1
ATOM 1357 O O . THR A 1 173 ? 3.380 -9.098 -11.755 1.00 93.12 173 THR A O 1
ATOM 1360 N N . ARG A 1 174 ? 2.130 -7.278 -11.342 1.00 95.94 174 ARG A N 1
ATOM 1361 C CA . ARG A 1 174 ? 2.925 -6.370 -12.163 1.00 95.94 174 ARG A CA 1
ATOM 1362 C C . ARG A 1 174 ? 4.320 -6.136 -11.594 1.00 95.94 174 ARG A C 1
ATOM 1364 O O . ARG A 1 174 ? 5.266 -6.118 -12.377 1.00 95.94 174 ARG A O 1
ATOM 1371 N N . ILE A 1 175 ? 4.447 -6.002 -10.271 1.00 96.38 175 ILE A N 1
ATOM 1372 C CA . ILE A 1 175 ? 5.733 -5.838 -9.581 1.00 96.38 175 ILE A CA 1
ATOM 1373 C C . ILE A 1 175 ? 6.631 -7.054 -9.828 1.00 96.38 175 ILE A C 1
ATOM 1375 O O . ILE A 1 175 ? 7.740 -6.897 -10.335 1.00 96.38 175 ILE A O 1
ATOM 1379 N N . TYR A 1 176 ? 6.143 -8.259 -9.520 1.00 92.69 176 TYR A N 1
ATOM 1380 C CA . TYR A 1 176 ? 6.942 -9.484 -9.637 1.00 92.69 176 TYR A CA 1
ATOM 1381 C C . TYR A 1 176 ? 7.260 -9.883 -11.075 1.00 92.69 176 TYR A C 1
ATOM 1383 O O . TYR A 1 176 ? 8.320 -10.444 -11.331 1.00 92.69 176 TYR A O 1
ATOM 1391 N N . GLY A 1 177 ? 6.331 -9.641 -11.998 1.00 93.31 177 GLY A N 1
ATOM 1392 C CA . GLY A 1 177 ? 6.503 -9.992 -13.398 1.00 93.31 177 GLY A CA 1
ATOM 1393 C C . GLY A 1 177 ? 7.170 -8.866 -14.170 1.00 93.31 177 GLY A C 1
ATOM 1394 O O . GLY A 1 177 ? 8.382 -8.834 -14.361 1.00 93.31 177 GLY A O 1
ATOM 1395 N N . VAL A 1 178 ? 6.354 -7.938 -14.659 1.00 96.31 178 VAL A N 1
ATOM 1396 C CA . VAL A 1 178 ? 6.790 -7.003 -15.697 1.00 96.31 178 VAL A CA 1
ATOM 1397 C C . VAL A 1 178 ? 7.778 -5.963 -15.192 1.00 96.31 178 VAL A C 1
ATOM 1399 O O . VAL A 1 178 ? 8.763 -5.706 -15.876 1.00 96.31 178 VAL A O 1
ATOM 1402 N N . ILE A 1 179 ? 7.568 -5.376 -14.015 1.00 97.19 179 ILE A N 1
ATOM 1403 C CA . ILE A 1 179 ? 8.484 -4.358 -13.483 1.00 97.19 179 ILE A CA 1
ATOM 1404 C C . ILE A 1 179 ? 9.862 -4.968 -13.228 1.00 97.19 179 ILE A C 1
ATOM 1406 O O . ILE A 1 179 ? 10.852 -4.468 -13.763 1.00 97.19 179 ILE A O 1
ATOM 1410 N N . ALA A 1 180 ? 9.918 -6.076 -12.483 1.00 95.75 180 ALA A N 1
ATOM 1411 C CA . ALA A 1 180 ? 11.169 -6.767 -12.195 1.00 95.75 180 ALA A CA 1
ATOM 1412 C C . ALA A 1 180 ? 11.906 -7.188 -13.477 1.00 95.75 180 ALA A C 1
ATOM 1414 O O . ALA A 1 180 ? 13.095 -6.902 -13.622 1.00 95.75 180 ALA A O 1
ATOM 1415 N N . ASN A 1 181 ? 11.197 -7.790 -14.438 1.00 94.88 181 ASN A N 1
ATOM 1416 C CA . ASN A 1 181 ? 11.786 -8.212 -15.711 1.00 94.88 181 ASN A CA 1
ATOM 1417 C C . ASN A 1 181 ? 12.273 -7.027 -16.553 1.00 94.88 181 ASN A C 1
ATOM 1419 O O . ASN A 1 181 ? 13.335 -7.113 -17.166 1.00 94.88 181 ASN A O 1
ATOM 1423 N N . SER A 1 182 ? 11.532 -5.915 -16.561 1.00 96.06 182 SER A N 1
ATOM 1424 C CA . SER A 1 182 ? 11.923 -4.715 -17.307 1.00 96.06 182 SER A CA 1
ATOM 1425 C C . SER A 1 182 ? 13.246 -4.167 -16.789 1.00 96.06 182 SER A C 1
ATOM 1427 O O . SER A 1 182 ? 14.172 -3.997 -17.575 1.00 96.06 182 SER A O 1
ATOM 1429 N N . ILE A 1 183 ? 13.367 -3.992 -15.469 1.00 96.50 183 ILE A N 1
ATOM 1430 C CA . ILE A 1 183 ? 14.595 -3.510 -14.820 1.00 96.50 183 ILE A CA 1
ATOM 1431 C C . ILE A 1 183 ? 15.759 -4.477 -15.075 1.00 96.50 183 ILE A C 1
ATOM 1433 O O . ILE A 1 183 ? 16.850 -4.052 -15.443 1.00 96.50 183 ILE A O 1
ATOM 1437 N N . ALA A 1 184 ? 15.531 -5.787 -14.935 1.00 92.88 184 ALA A N 1
ATOM 1438 C CA . ALA A 1 184 ? 16.566 -6.799 -15.158 1.00 92.88 184 ALA A CA 1
ATOM 1439 C C . ALA A 1 184 ? 17.070 -6.841 -16.613 1.00 92.88 184 ALA A C 1
ATOM 1441 O O . ALA A 1 184 ? 18.218 -7.210 -16.855 1.00 92.88 184 ALA A O 1
ATOM 1442 N N . SER A 1 185 ? 16.220 -6.472 -17.576 1.00 91.50 185 SER A N 1
ATOM 1443 C CA . SER A 1 185 ? 16.547 -6.473 -19.007 1.00 91.50 185 SER A CA 1
ATOM 1444 C C . SER A 1 185 ? 17.261 -5.211 -19.499 1.00 91.50 185 SER A C 1
ATOM 1446 O O . SER A 1 185 ? 17.803 -5.207 -20.608 1.00 91.50 185 SER A O 1
ATOM 1448 N N . GLU A 1 186 ? 17.263 -4.138 -18.703 1.00 88.06 186 GLU A N 1
ATOM 1449 C CA . GLU A 1 186 ? 17.964 -2.906 -19.052 1.00 88.06 186 GLU A CA 1
ATOM 1450 C C . GLU A 1 186 ? 19.466 -3.192 -19.171 1.00 88.06 186 GLU A C 1
ATOM 1452 O O . GLU A 1 186 ? 20.021 -3.989 -18.410 1.00 88.06 186 GLU A O 1
ATOM 1457 N N . ARG A 1 187 ? 20.139 -2.557 -20.135 1.00 67.44 187 ARG A N 1
ATOM 1458 C CA . ARG A 1 187 ? 21.595 -2.650 -20.318 1.00 67.44 187 ARG A CA 1
ATOM 1459 C C . ARG A 1 187 ? 22.265 -1.488 -19.619 1.00 67.44 187 ARG A C 1
ATOM 1461 O O . ARG A 1 187 ? 21.905 -0.341 -19.936 1.00 67.44 187 ARG A O 1
#